Protein AF-A0A090Q338-F1 (afdb_monomer_lite)

Foldseek 3Di:
DWDKDKDKDFDDDPPDPPDDDRDIFTWTWTQDPVRDIDTDGDDDPPPPVVVVVVVVVVPPDDPDDPPDDPPPPDDLLLVQLVVQLVQLCQQPPAAPPDARKKKFKDAPSDTQFIAIDNHHLDDHRLVRRLVRNCVVQNPVRQLVCQQRIEMEMAEQFADDDDSHPTSLVVSLVSNHQAYEYQAYDLAPNGGCNSVVSCVVSVHHYHYHRPNVSSCVRGVQNCCCRPVVDGDKDWDADADPVRHQDDPDPDDDDDGDTDTDTPCPDPPPPDPPPPDD

Secondary structure (DSSP, 8-state):
--EEEEEEEE---TT--TTS---EEEEEEEE-TTSPEEEE----TT-SHHHHHHHHHTT---SS----S------HHHHHHHHHHHHHHTTTTTSTTS---EEEEEETTEEEEEEE--STTSPPHHHHHHHHHHHHH-HHHHHHHGGG-EEEEEEPPP-S-SSS--HHHHHHHTT-SEEEEEE----TTTTTHHHHHHHHTT-EEEE-TTHHHHHHHTHHHHHHHHHS-PPEEEE----TTS-S-------S-S---EEEES-TT-S-S-TT----

Organism: NCBI:txid323273

InterPro domains:
  IPR002125 Cytidine and deoxycytidylate deaminase domain [PF00383] (74-183)
  IPR002125 Cytidine and deoxycytidylate deaminase domain [PS51747] (75-205)
  IPR004794 Riboflavin biosynthesis protein RibD [TIGR00326] (81-241)
  IPR016192 APOBEC/CMP deaminase, zinc-binding [PS00903] (124-171)
  IPR016193 Cytidine deaminase-like [SSF53927] (77-226)

Radius of gyration: 27.95 Å; chains: 1; bounding box: 90×36×72 Å

Structure (mmCIF, N/CA/C/O backbone):
data_AF-A0A090Q338-F1
#
_entry.id   AF-A0A090Q338-F1
#
loop_
_atom_site.group_PDB
_atom_site.id
_atom_site.type_symbol
_atom_site.label_atom_id
_atom_site.label_alt_id
_atom_site.label_comp_id
_atom_site.label_asym_id
_atom_site.label_entity_id
_atom_site.label_seq_id
_atom_site.pdbx_PDB_ins_code
_atom_site.Cartn_x
_atom_site.Cartn_y
_atom_site.Cartn_z
_atom_site.occupancy
_atom_site.B_iso_or_equiv
_atom_site.auth_seq_id
_atom_site.auth_comp_id
_atom_site.auth_asym_id
_atom_site.auth_atom_id
_atom_site.pdbx_PDB_model_num
ATOM 1 N N . MET A 1 1 ? -54.600 -7.042 -16.293 1.00 42.12 1 MET A N 1
ATOM 2 C CA . MET A 1 1 ? -54.007 -8.054 -17.188 1.00 42.12 1 MET A CA 1
ATOM 3 C C . MET A 1 1 ? -52.849 -7.380 -17.881 1.00 42.12 1 MET A C 1
ATOM 5 O O . MET A 1 1 ? -53.085 -6.434 -18.622 1.00 42.12 1 MET A O 1
ATOM 9 N N . ASP A 1 2 ? -51.628 -7.781 -17.546 1.00 37.97 2 ASP A N 1
ATOM 10 C CA . ASP A 1 2 ? -50.426 -7.246 -18.180 1.00 37.97 2 ASP A CA 1
ATOM 11 C C . ASP A 1 2 ? -50.253 -7.935 -19.538 1.00 37.97 2 ASP A C 1
ATOM 13 O O . ASP A 1 2 ? -50.354 -9.159 -19.631 1.00 37.97 2 ASP A O 1
ATOM 17 N N . TRP A 1 3 ? -50.037 -7.154 -20.594 1.00 40.72 3 TRP A N 1
ATOM 18 C CA . TRP A 1 3 ? -49.835 -7.671 -21.946 1.00 40.72 3 TRP A CA 1
ATOM 19 C C . TRP A 1 3 ? -48.383 -7.436 -22.359 1.00 40.72 3 TRP A C 1
ATOM 21 O O . TRP A 1 3 ? -47.854 -6.333 -22.215 1.00 40.72 3 TRP A O 1
ATOM 31 N N . VAL A 1 4 ? -47.736 -8.477 -22.883 1.00 43.03 4 VAL A N 1
ATOM 32 C CA . VAL A 1 4 ? -46.396 -8.391 -23.476 1.00 43.03 4 VAL A CA 1
ATOM 33 C C . VAL A 1 4 ? -46.567 -8.376 -24.989 1.00 43.03 4 VAL A C 1
ATOM 35 O O . VAL A 1 4 ? -47.023 -9.358 -25.569 1.00 43.03 4 VAL A O 1
ATOM 38 N N . ALA A 1 5 ? -46.214 -7.262 -25.628 1.00 43.22 5 ALA A N 1
ATOM 39 C CA . ALA A 1 5 ? -46.173 -7.169 -27.081 1.00 43.22 5 ALA A CA 1
ATOM 40 C C . ALA A 1 5 ? -44.736 -7.416 -27.550 1.00 43.22 5 ALA A C 1
ATOM 42 O O . ALA A 1 5 ? -43.832 -6.636 -27.245 1.00 43.22 5 ALA A O 1
ATOM 43 N N . LEU A 1 6 ? -44.523 -8.509 -28.284 1.00 40.88 6 LEU A N 1
ATOM 44 C CA . LEU A 1 6 ? -43.243 -8.803 -28.919 1.00 40.88 6 LEU A CA 1
ATOM 45 C C . LEU A 1 6 ? -43.274 -8.238 -30.340 1.00 40.88 6 LEU A C 1
ATOM 47 O O . LEU A 1 6 ? -44.035 -8.718 -31.176 1.00 40.88 6 LEU A O 1
ATOM 51 N N . SER A 1 7 ? -42.467 -7.216 -30.614 1.00 43.09 7 SER A N 1
ATOM 52 C CA . SER A 1 7 ? -42.333 -6.668 -31.967 1.00 43.09 7 SER A CA 1
ATOM 53 C C . SER A 1 7 ? -40.935 -6.975 -32.493 1.00 43.09 7 SER A C 1
ATOM 55 O O . SER A 1 7 ? -39.940 -6.478 -31.966 1.00 43.09 7 SER A O 1
ATOM 57 N N . LEU A 1 8 ? -40.858 -7.831 -33.512 1.00 41.19 8 LEU A N 1
ATOM 58 C CA . LEU A 1 8 ? -39.612 -8.198 -34.183 1.00 41.19 8 LEU A CA 1
ATOM 59 C C . LEU A 1 8 ? -39.428 -7.307 -35.409 1.00 41.19 8 LEU A C 1
ATOM 61 O O . LEU A 1 8 ? -40.242 -7.350 -36.328 1.00 41.19 8 LEU A O 1
ATOM 65 N N . TYR A 1 9 ? -38.347 -6.532 -35.434 1.00 43.31 9 TYR A N 1
ATOM 66 C CA . TYR A 1 9 ? -37.986 -5.722 -36.593 1.00 43.31 9 TYR A CA 1
ATOM 67 C C . TYR A 1 9 ? -36.658 -6.218 -37.163 1.00 43.31 9 TYR A C 1
ATOM 69 O O . TYR A 1 9 ? -35.631 -6.225 -36.484 1.00 43.31 9 TYR A O 1
ATOM 77 N N . ALA A 1 10 ? -36.682 -6.638 -38.427 1.00 41.22 10 ALA A N 1
ATOM 78 C CA . ALA A 1 10 ? -35.475 -6.898 -39.197 1.00 41.22 10 ALA A CA 1
ATOM 79 C C . ALA A 1 10 ? -35.008 -5.575 -39.812 1.00 41.22 10 ALA A C 1
ATOM 81 O O . ALA A 1 10 ? -35.737 -4.964 -40.593 1.00 41.22 10 ALA A O 1
ATOM 82 N N . VAL A 1 11 ? -33.806 -5.120 -39.458 1.00 45.59 11 VAL A N 1
ATOM 83 C CA . VAL A 1 11 ? -33.216 -3.913 -40.049 1.00 45.59 11 VAL A CA 1
ATOM 84 C C . VAL A 1 11 ? -32.136 -4.348 -41.043 1.00 45.59 11 VAL A C 1
ATOM 86 O O . VAL A 1 11 ? -31.171 -4.993 -40.629 1.00 45.59 11 VAL A O 1
ATOM 89 N N . PRO A 1 12 ? -32.261 -4.028 -42.345 1.00 40.59 12 PRO A N 1
ATOM 90 C CA . PRO A 1 12 ? -31.206 -4.309 -43.310 1.00 40.59 12 PRO A CA 1
ATOM 91 C C . PRO A 1 12 ? -29.961 -3.483 -42.973 1.00 40.59 12 PRO A C 1
ATOM 93 O O . PRO A 1 12 ? -30.050 -2.270 -42.774 1.00 40.59 12 PRO A O 1
ATOM 96 N N . SER A 1 13 ? -28.786 -4.114 -42.926 1.00 46.31 13 SER A N 1
ATOM 97 C CA . SER A 1 13 ? -27.530 -3.383 -42.762 1.00 46.31 13 SER A CA 1
ATOM 98 C C . SER A 1 13 ? -27.264 -2.540 -44.010 1.00 46.31 13 SER A C 1
ATOM 100 O O . SER A 1 13 ? -27.039 -3.083 -45.094 1.00 46.31 13 SER A O 1
ATOM 102 N N . LEU A 1 14 ? -27.265 -1.216 -43.873 1.00 43.09 14 LEU A N 1
ATOM 103 C CA . LEU A 1 14 ? -26.826 -0.316 -44.936 1.00 43.09 14 LEU A CA 1
ATOM 104 C C . LEU A 1 14 ? -25.328 -0.545 -45.203 1.00 43.09 14 LEU A C 1
ATOM 106 O O . LEU A 1 14 ? -24.487 -0.180 -44.386 1.00 43.09 14 LEU A O 1
ATOM 110 N N . GLY A 1 15 ? -25.008 -1.159 -46.348 1.00 48.88 15 GLY A N 1
ATOM 111 C CA . GLY A 1 15 ? -23.654 -1.182 -46.915 1.00 48.88 15 GLY A CA 1
ATOM 112 C C . GLY A 1 15 ? -22.841 -2.480 -46.803 1.00 48.88 15 GLY A C 1
ATOM 113 O O . GLY A 1 15 ? -21.656 -2.443 -47.121 1.00 48.88 15 GLY A O 1
ATOM 114 N N . ALA A 1 16 ? -23.418 -3.619 -46.403 1.00 42.56 16 ALA A N 1
ATOM 115 C CA . ALA A 1 16 ? -22.705 -4.907 -46.419 1.00 42.56 16 ALA A CA 1
ATOM 116 C C . ALA A 1 16 ? -23.058 -5.745 -47.670 1.00 42.56 16 ALA A C 1
ATOM 118 O O . ALA A 1 16 ? -24.229 -5.787 -48.055 1.00 42.56 16 ALA A O 1
ATOM 119 N N . PRO A 1 17 ? -22.088 -6.424 -48.319 1.00 38.91 17 PRO A N 1
ATOM 120 C CA . PRO A 1 17 ? -22.371 -7.313 -49.443 1.00 38.91 17 PRO A CA 1
ATOM 121 C C . PRO A 1 17 ? -23.247 -8.496 -49.002 1.00 38.91 17 PRO A C 1
ATOM 123 O O . PRO A 1 17 ? -23.068 -9.047 -47.917 1.00 38.91 17 PRO A O 1
ATOM 126 N N . TYR A 1 18 ? -24.191 -8.879 -49.868 1.00 46.19 18 TYR A N 1
ATOM 127 C CA . TYR A 1 18 ? -25.174 -9.958 -49.705 1.00 46.19 18 TYR A CA 1
ATOM 128 C C . TYR A 1 18 ? -24.518 -11.326 -49.419 1.00 46.19 18 TYR A C 1
ATOM 130 O O . TYR A 1 18 ? -24.397 -12.151 -50.316 1.00 46.19 18 TYR A O 1
ATOM 138 N N . SER A 1 19 ? -24.050 -11.593 -48.197 1.00 44.84 19 SER A N 1
ATOM 139 C CA . SER A 1 19 ? -23.761 -12.968 -47.732 1.00 44.84 19 SER A CA 1
ATOM 140 C C . SER A 1 19 ? -23.526 -13.138 -46.225 1.00 44.84 19 SER A C 1
ATOM 142 O O . SER A 1 19 ? -23.294 -14.263 -45.791 1.00 44.84 19 SER A O 1
ATOM 144 N N . SER A 1 20 ? -23.638 -12.106 -45.383 1.00 42.69 20 SER A N 1
ATOM 145 C CA . SER A 1 20 ? -23.331 -12.267 -43.953 1.00 42.69 20 SER A CA 1
ATOM 146 C C . SER A 1 20 ? -24.324 -11.562 -43.024 1.00 42.69 20 SER A C 1
ATOM 148 O O . SER A 1 20 ? -24.311 -10.350 -42.868 1.00 42.69 20 SER A O 1
ATOM 150 N N . ILE A 1 21 ? -25.126 -12.400 -42.354 1.00 45.38 21 ILE A N 1
ATOM 151 C CA . ILE A 1 21 ? -25.841 -12.173 -41.086 1.00 45.38 21 ILE A CA 1
ATOM 152 C C . ILE A 1 21 ? -26.933 -11.089 -41.141 1.00 45.38 21 ILE A C 1
ATOM 154 O O . ILE A 1 21 ? -26.700 -9.907 -40.905 1.00 45.38 21 ILE A O 1
ATOM 158 N N . VAL A 1 22 ? -28.180 -11.530 -41.339 1.00 42.38 22 VAL A N 1
ATOM 159 C CA . VAL A 1 22 ? -29.373 -10.739 -41.000 1.00 42.38 22 VAL A CA 1
ATOM 160 C C . VAL A 1 22 ? -29.392 -10.554 -39.480 1.00 42.38 22 VAL A C 1
ATOM 162 O O . VAL A 1 22 ? -29.531 -11.522 -38.732 1.00 42.38 22 VAL A O 1
ATOM 165 N N . CYS A 1 23 ? -29.194 -9.322 -39.015 1.00 41.97 23 CYS A N 1
ATOM 166 C CA . CYS A 1 23 ? -29.170 -9.003 -37.593 1.00 41.97 23 CYS A CA 1
ATOM 167 C C . CYS A 1 23 ? -30.605 -8.747 -37.106 1.00 41.97 23 CYS A C 1
ATOM 169 O O . CYS A 1 23 ? -31.253 -7.790 -37.530 1.00 41.97 23 CYS A O 1
ATOM 171 N N . TRP A 1 24 ? -31.115 -9.617 -36.235 1.00 41.78 24 TRP A N 1
ATOM 172 C CA . TRP A 1 24 ? -32.421 -9.443 -35.602 1.00 41.78 24 TRP A CA 1
ATOM 173 C C . TRP A 1 24 ? -32.254 -8.608 -34.334 1.00 41.78 24 TRP A C 1
ATOM 175 O O . TRP A 1 24 ? -31.594 -9.043 -33.390 1.00 41.78 24 TRP A O 1
ATOM 185 N N . ILE A 1 25 ? -32.854 -7.419 -34.296 1.00 46.19 25 ILE A N 1
ATOM 186 C CA . ILE A 1 25 ? -32.955 -6.631 -33.065 1.00 46.19 25 ILE A CA 1
ATOM 187 C C . ILE A 1 25 ? -34.295 -6.985 -32.419 1.00 46.19 25 ILE A C 1
ATOM 189 O O . ILE A 1 25 ? -35.354 -6.781 -33.011 1.00 46.19 25 ILE A O 1
ATOM 193 N N . ILE A 1 26 ? -34.250 -7.543 -31.208 1.00 46.44 26 ILE A N 1
ATOM 194 C CA . ILE A 1 26 ? -35.450 -7.896 -30.446 1.00 46.44 26 ILE A CA 1
ATOM 195 C C . ILE A 1 26 ? -35.735 -6.760 -29.466 1.00 46.44 26 ILE A C 1
ATOM 197 O O . ILE A 1 26 ? -34.957 -6.529 -28.541 1.00 46.44 26 ILE A O 1
ATOM 201 N N . PHE A 1 27 ? -36.856 -6.065 -29.652 1.00 44.97 27 PHE A N 1
ATOM 202 C CA . PHE A 1 27 ? -37.366 -5.120 -28.664 1.00 44.97 27 PHE A CA 1
ATOM 203 C C . PHE A 1 27 ? -38.437 -5.806 -27.814 1.00 44.97 27 PHE A C 1
ATOM 205 O O . PHE A 1 27 ? -39.443 -6.286 -28.335 1.00 44.97 27 PHE A O 1
ATOM 212 N N . LEU A 1 28 ? -38.227 -5.838 -26.496 1.00 43.34 28 LEU A N 1
ATOM 213 C CA . LEU A 1 28 ? -39.261 -6.197 -25.529 1.00 43.34 28 LEU A CA 1
ATOM 214 C C . LEU A 1 28 ? -39.759 -4.924 -24.853 1.00 43.34 28 LEU A C 1
ATOM 216 O O . LEU A 1 28 ? -39.065 -4.310 -24.041 1.00 43.34 28 LEU A O 1
ATOM 220 N N . THR A 1 29 ? -40.974 -4.526 -25.210 1.00 46.59 29 THR A N 1
ATOM 221 C CA . THR A 1 29 ? -41.703 -3.456 -24.534 1.00 46.59 29 THR A CA 1
ATOM 222 C C . THR A 1 29 ? -42.730 -4.082 -23.606 1.00 46.59 29 THR A C 1
ATOM 224 O O . THR A 1 29 ? -43.650 -4.762 -24.066 1.00 46.59 29 THR A O 1
ATOM 227 N N . THR A 1 30 ? -42.590 -3.836 -22.305 1.00 44.16 30 THR A N 1
ATOM 228 C CA . THR A 1 30 ? -43.593 -4.228 -21.310 1.00 44.16 30 THR A CA 1
ATOM 229 C C . THR A 1 30 ? -44.355 -2.982 -20.883 1.00 44.16 30 THR A C 1
ATOM 231 O O . THR A 1 30 ? -43.762 -2.026 -20.376 1.00 44.16 30 THR A O 1
ATOM 234 N N . VAL A 1 31 ? -45.671 -2.976 -21.102 1.00 46.41 31 VAL A N 1
ATOM 235 C CA . VAL A 1 31 ? -46.555 -1.910 -20.617 1.00 46.41 31 VAL A CA 1
ATOM 236 C C . VAL A 1 31 ? -47.141 -2.371 -19.292 1.00 46.41 31 VAL A C 1
ATOM 238 O O . VAL A 1 31 ? -47.975 -3.272 -19.251 1.00 46.41 31 VAL A O 1
ATOM 241 N N . LEU A 1 32 ? -46.668 -1.774 -18.199 1.00 50.22 32 LEU A N 1
ATOM 242 C CA . LEU A 1 32 ? -47.208 -2.035 -16.869 1.00 50.22 32 LEU A CA 1
ATOM 243 C C . LEU A 1 32 ? -48.499 -1.231 -16.680 1.00 50.22 32 LEU A C 1
ATOM 245 O O . LEU A 1 32 ? -48.598 -0.085 -17.124 1.00 50.22 32 LEU A O 1
ATOM 249 N N . SER A 1 33 ? -49.467 -1.806 -15.962 1.00 43.81 33 SER A N 1
ATOM 250 C CA . SER A 1 33 ? -50.776 -1.194 -15.658 1.00 43.81 33 SER A CA 1
ATOM 251 C C . SER A 1 33 ? -50.722 0.184 -14.968 1.00 43.81 33 SER A C 1
ATOM 253 O O . SER A 1 33 ? -51.736 0.870 -14.888 1.00 43.81 33 SER A O 1
ATOM 255 N N . SER A 1 34 ? -49.542 0.627 -14.523 1.00 50.72 34 SER A N 1
ATOM 256 C CA . SER A 1 34 ? -49.275 1.949 -13.945 1.00 50.72 34 SER A CA 1
ATOM 257 C C . SER A 1 34 ? -48.982 3.058 -14.970 1.00 50.72 34 SER A C 1
ATOM 259 O O . SER A 1 34 ? -48.650 4.175 -14.575 1.00 50.72 34 SER A O 1
ATOM 261 N N . GLY A 1 35 ? -49.060 2.776 -16.277 1.00 47.72 35 GLY A N 1
ATOM 262 C CA . GLY A 1 35 ? -48.837 3.769 -17.340 1.00 47.72 35 GLY A CA 1
ATOM 263 C C . GLY A 1 35 ? -47.367 4.147 -17.567 1.00 47.72 35 GLY A C 1
ATOM 264 O O . GLY A 1 35 ? -47.078 5.073 -18.322 1.00 47.72 35 GLY A O 1
ATOM 265 N N . ARG A 1 36 ? -46.418 3.440 -16.940 1.00 47.22 36 ARG A N 1
ATOM 266 C CA . ARG A 1 36 ? -44.977 3.605 -17.185 1.00 47.22 36 ARG A CA 1
ATOM 267 C C . ARG A 1 36 ? -44.497 2.593 -18.225 1.00 47.22 36 ARG A C 1
ATOM 269 O O . ARG A 1 36 ? -44.662 1.389 -18.044 1.00 47.22 36 ARG A O 1
ATOM 276 N N . ILE A 1 37 ? -43.874 3.091 -19.292 1.00 47.50 37 ILE A N 1
ATOM 277 C CA . ILE A 1 37 ? -43.245 2.274 -20.337 1.00 47.50 37 ILE A CA 1
ATOM 278 C C . ILE A 1 37 ? -41.825 1.931 -19.877 1.00 47.50 37 ILE A C 1
ATOM 280 O O . ILE A 1 37 ? -40.999 2.824 -19.694 1.00 47.50 37 ILE A O 1
ATOM 284 N N . GLY A 1 38 ? -41.541 0.644 -19.674 1.00 44.69 38 GLY A N 1
ATOM 285 C CA . GLY A 1 38 ? -40.186 0.147 -19.437 1.00 44.69 38 GLY A CA 1
ATOM 286 C C . GLY A 1 38 ? -39.615 -0.450 -20.720 1.00 44.69 38 GLY A C 1
ATOM 287 O O . GLY A 1 38 ? -40.176 -1.408 -21.247 1.00 44.69 38 GLY A O 1
ATOM 288 N N . LEU A 1 39 ? -38.506 0.103 -21.220 1.00 45.12 39 LEU A N 1
ATOM 289 C CA . LEU A 1 39 ? -37.762 -0.460 -22.347 1.00 45.12 39 LEU A CA 1
ATOM 290 C C . LEU A 1 39 ? -36.560 -1.240 -21.807 1.00 45.12 39 LEU A C 1
ATOM 292 O O . LEU A 1 39 ? -35.624 -0.647 -21.273 1.00 45.12 39 LEU A O 1
ATOM 296 N N . ILE A 1 40 ? -36.585 -2.566 -21.936 1.00 45.47 40 ILE A N 1
ATOM 297 C CA . ILE A 1 40 ? -35.446 -3.421 -21.584 1.00 45.47 40 ILE A CA 1
ATOM 298 C C . ILE A 1 40 ? -34.747 -3.803 -22.885 1.00 45.47 40 ILE A C 1
ATOM 300 O O . ILE A 1 40 ? -35.293 -4.546 -23.699 1.00 45.47 40 ILE A O 1
ATOM 304 N N . ILE A 1 41 ? -33.535 -3.286 -23.084 1.00 45.44 41 ILE A N 1
ATOM 305 C CA . ILE A 1 41 ? -32.712 -3.612 -24.249 1.00 45.44 41 ILE A CA 1
ATOM 306 C C . ILE A 1 41 ? -31.705 -4.689 -23.836 1.00 45.44 41 ILE A C 1
ATOM 308 O O . ILE A 1 41 ? -30.783 -4.426 -23.064 1.00 45.44 41 ILE A O 1
ATOM 312 N N . ILE A 1 42 ? -31.879 -5.909 -24.344 1.00 43.97 42 ILE A N 1
ATOM 313 C CA . ILE A 1 42 ? -30.926 -7.008 -24.154 1.00 43.97 42 ILE A CA 1
ATOM 314 C C . ILE A 1 42 ? -30.000 -7.022 -25.372 1.00 43.97 42 ILE A C 1
ATOM 316 O O . ILE A 1 42 ? -30.424 -7.388 -26.464 1.00 43.97 42 ILE A O 1
ATOM 320 N N . ILE A 1 43 ? -28.743 -6.601 -25.203 1.00 47.22 43 ILE A N 1
ATOM 321 C CA . ILE A 1 43 ? -27.774 -6.503 -26.305 1.00 47.22 43 ILE A CA 1
ATOM 322 C C . ILE A 1 43 ? -26.670 -7.545 -26.103 1.00 47.22 43 ILE A C 1
ATOM 324 O O . ILE A 1 43 ? -26.058 -7.620 -25.036 1.00 47.22 43 ILE A O 1
ATOM 328 N N . SER A 1 44 ? -26.395 -8.350 -27.131 1.00 42.78 44 SER A N 1
ATOM 329 C CA . SER A 1 44 ? -25.238 -9.247 -27.153 1.00 42.78 44 SER A CA 1
ATOM 330 C C . SER A 1 44 ? -23.946 -8.448 -27.392 1.00 42.78 44 SER A C 1
ATOM 332 O O . SER A 1 44 ? -23.953 -7.376 -27.998 1.00 42.78 44 SER A O 1
ATOM 334 N N . LYS A 1 45 ? -22.815 -8.966 -26.896 1.00 44.41 45 LYS A N 1
ATOM 335 C CA . LYS A 1 45 ? -21.512 -8.279 -26.733 1.00 44.41 45 LYS A CA 1
ATOM 336 C C . LYS A 1 45 ? -20.897 -7.620 -27.990 1.00 44.41 45 LYS A C 1
ATOM 338 O O . LYS A 1 45 ? -19.868 -6.967 -27.863 1.00 44.41 45 LYS A O 1
ATOM 343 N N . VAL A 1 46 ? -21.478 -7.780 -29.180 1.00 46.41 46 VAL A N 1
ATOM 344 C CA . VAL A 1 46 ? -20.904 -7.331 -30.465 1.00 46.41 46 VAL A CA 1
ATOM 345 C C . VAL A 1 46 ? -21.345 -5.910 -30.867 1.00 46.41 46 VAL A C 1
ATOM 347 O O . VAL A 1 46 ? -20.736 -5.298 -31.738 1.00 46.41 46 VAL A O 1
ATOM 350 N N . HIS A 1 47 ? -22.337 -5.318 -30.198 1.00 51.78 47 HIS A N 1
ATOM 351 C CA . HIS A 1 47 ? -23.010 -4.101 -30.682 1.00 51.78 47 HIS A CA 1
ATOM 352 C C . HIS A 1 47 ? -22.834 -2.864 -29.789 1.00 51.78 47 HIS A C 1
ATOM 354 O O . HIS A 1 47 ? -23.800 -2.167 -29.497 1.00 51.78 47 HIS A O 1
ATOM 360 N N . LEU A 1 48 ? -21.606 -2.555 -29.359 1.00 48.16 48 LEU A N 1
ATOM 361 C CA . LEU A 1 48 ? -21.335 -1.288 -28.660 1.00 48.16 48 LEU A CA 1
ATOM 362 C C . LEU A 1 48 ? -20.876 -0.167 -29.607 1.00 48.16 48 LEU A C 1
ATOM 364 O O . LEU A 1 48 ? -21.260 0.987 -29.447 1.00 48.16 48 LEU A O 1
ATOM 368 N N . VAL A 1 49 ? -20.094 -0.512 -30.632 1.00 50.72 49 VAL A N 1
ATOM 369 C CA . VAL A 1 49 ? -19.474 0.465 -31.546 1.00 50.72 49 VAL A CA 1
ATOM 370 C C . VAL A 1 49 ? -20.513 1.117 -32.468 1.00 50.72 49 VAL A C 1
ATOM 372 O O . VAL A 1 49 ? -20.462 2.318 -32.715 1.00 50.72 49 VAL A O 1
ATOM 375 N N . THR A 1 50 ? -21.511 0.355 -32.922 1.00 53.03 50 THR A N 1
ATOM 376 C CA . THR A 1 50 ? -22.529 0.830 -33.874 1.00 53.03 50 THR A CA 1
ATOM 377 C C . THR A 1 50 ? -23.539 1.792 -33.237 1.00 53.03 50 THR A C 1
ATOM 379 O O . THR A 1 50 ? -24.012 2.712 -33.899 1.00 53.03 50 THR A O 1
ATOM 382 N N . ILE A 1 51 ? -23.835 1.627 -31.941 1.00 56.31 51 ILE A N 1
ATOM 383 C CA . ILE A 1 51 ? -24.762 2.498 -31.196 1.00 56.31 51 ILE A CA 1
ATOM 384 C C . ILE A 1 51 ? -24.133 3.874 -30.950 1.00 56.31 51 ILE A C 1
ATOM 386 O O . ILE A 1 51 ? -24.807 4.892 -31.091 1.00 56.31 51 ILE A O 1
ATOM 390 N N . ILE A 1 52 ? -22.829 3.917 -30.660 1.00 55.75 52 ILE A N 1
ATOM 391 C CA . ILE A 1 52 ? -22.088 5.171 -30.468 1.00 55.75 52 ILE A CA 1
ATOM 392 C C . ILE A 1 52 ? -22.086 6.000 -31.764 1.00 55.75 52 ILE A C 1
ATOM 394 O O . ILE A 1 52 ? -22.356 7.199 -31.719 1.00 55.75 52 ILE A O 1
ATOM 398 N N . SER A 1 53 ? -21.882 5.370 -32.929 1.00 53.94 53 SER A N 1
ATOM 399 C CA . SER A 1 53 ? -21.958 6.060 -34.228 1.00 53.94 53 SER A CA 1
ATOM 400 C C . SER A 1 53 ? -23.359 6.576 -34.571 1.00 53.94 53 SER A C 1
ATOM 402 O O . SER A 1 53 ? -23.477 7.647 -35.162 1.00 53.94 53 SER A O 1
ATOM 404 N N . LEU A 1 54 ? -24.420 5.861 -34.183 1.00 49.94 54 LEU A N 1
ATOM 405 C CA . LEU A 1 54 ? -25.798 6.298 -34.428 1.00 49.94 54 LEU A CA 1
ATOM 406 C C . LEU A 1 54 ? -26.188 7.485 -33.526 1.00 49.94 54 LEU A C 1
ATOM 408 O O . LEU A 1 54 ? -26.804 8.440 -33.998 1.00 49.94 54 LEU A O 1
ATOM 412 N N . LEU A 1 55 ? -25.764 7.480 -32.258 1.00 51.12 55 LEU A N 1
ATOM 413 C CA . LEU A 1 55 ? -25.996 8.585 -31.318 1.00 51.12 55 LEU A CA 1
ATOM 414 C C . LEU A 1 55 ? -25.250 9.868 -31.724 1.00 51.12 55 LEU A C 1
ATOM 416 O O . LEU A 1 55 ? -25.806 10.957 -31.602 1.00 51.12 55 LEU A O 1
ATOM 420 N N . LEU A 1 56 ? -24.045 9.742 -32.294 1.00 50.34 56 LEU A N 1
ATOM 421 C CA . LEU A 1 56 ? -23.295 10.863 -32.882 1.00 50.34 56 LEU A CA 1
ATOM 422 C C . LEU A 1 56 ? -23.997 11.482 -34.107 1.00 50.34 56 LEU A C 1
ATOM 424 O O . LEU A 1 56 ? -23.828 12.670 -34.367 1.00 50.34 56 LEU A O 1
ATOM 428 N N . SER A 1 57 ? -24.805 10.710 -34.843 1.00 48.94 57 SER A N 1
ATOM 429 C CA . SER A 1 57 ? -25.507 11.184 -36.049 1.00 48.94 57 SER A CA 1
ATOM 430 C C . SER A 1 57 ? -26.833 11.909 -35.781 1.00 48.94 57 SER A C 1
ATOM 432 O O . SER A 1 57 ? -27.345 12.590 -36.666 1.00 48.94 57 SER A O 1
ATOM 434 N N . LEU A 1 58 ? -27.380 11.806 -34.564 1.00 45.34 58 LEU A N 1
ATOM 435 C CA . LEU A 1 58 ? -28.682 12.382 -34.200 1.00 45.34 58 LEU A CA 1
ATOM 436 C C . LEU A 1 58 ? -28.597 13.768 -33.538 1.00 45.34 58 LEU A C 1
ATOM 438 O O . LEU A 1 58 ? -29.632 14.329 -33.197 1.00 45.34 58 LEU A O 1
ATOM 442 N N . ASN A 1 59 ? -27.396 14.341 -33.385 1.00 45.91 59 ASN A N 1
ATOM 443 C CA . ASN A 1 59 ? -27.165 15.724 -32.935 1.00 45.91 59 ASN A CA 1
ATOM 444 C C . ASN A 1 59 ? -27.924 16.138 -31.647 1.00 45.91 59 ASN A C 1
ATOM 446 O O . ASN A 1 59 ? -28.236 17.308 -31.435 1.00 45.91 59 ASN A O 1
ATOM 450 N N . LEU A 1 60 ? -28.208 15.175 -30.765 1.00 41.31 60 LEU A N 1
ATOM 451 C CA . LEU A 1 60 ? -28.845 15.376 -29.462 1.00 41.31 60 LEU A CA 1
ATOM 452 C C . LEU A 1 60 ? -27.796 15.349 -28.345 1.00 41.31 60 LEU A C 1
ATOM 454 O O . LEU A 1 60 ? -27.847 14.486 -27.478 1.00 41.31 60 LEU A O 1
ATOM 458 N N . THR A 1 61 ? -26.845 16.284 -28.335 1.00 39.62 61 THR A N 1
ATOM 459 C CA . THR A 1 61 ? -26.040 16.551 -27.131 1.00 39.62 61 THR A CA 1
ATOM 460 C C . THR A 1 61 ? -25.610 18.013 -27.082 1.00 39.62 61 THR A C 1
ATOM 462 O O . THR A 1 61 ? -24.739 18.438 -27.840 1.00 39.62 61 THR A O 1
ATOM 465 N N . GLN A 1 62 ? -26.150 18.769 -26.123 1.00 39.16 62 GLN A N 1
ATOM 466 C CA . GLN A 1 62 ? -25.310 19.751 -25.442 1.00 39.16 62 GLN A CA 1
ATOM 467 C C . GLN A 1 62 ? -24.206 18.980 -24.697 1.00 39.16 62 GLN A C 1
ATOM 469 O O . GLN A 1 62 ? -24.499 17.917 -24.141 1.00 39.16 62 GLN A O 1
ATOM 474 N N . PRO A 1 63 ? -22.949 19.450 -24.688 1.00 42.75 63 PRO A N 1
ATOM 475 C CA . PRO A 1 63 ? -21.860 18.744 -24.036 1.00 42.75 63 PRO A CA 1
ATOM 476 C C . PRO A 1 63 ? -21.951 19.002 -22.531 1.00 42.75 63 PRO A C 1
ATOM 478 O O . PRO A 1 63 ? -21.323 19.913 -22.001 1.00 42.75 63 PRO A O 1
ATOM 481 N N . CYS A 1 64 ? -22.767 18.218 -21.838 1.00 36.16 64 CYS A N 1
ATOM 482 C CA . CYS A 1 64 ? -22.751 18.145 -20.387 1.00 36.16 64 CYS A CA 1
ATOM 483 C C . CYS A 1 64 ? -22.751 16.663 -20.003 1.00 36.16 64 CYS A C 1
ATOM 485 O O . CYS A 1 64 ? -23.707 15.939 -20.257 1.00 36.16 64 CYS A O 1
ATOM 487 N N . ASP A 1 65 ? -21.606 16.232 -19.478 1.00 40.03 65 ASP A N 1
ATOM 488 C CA . ASP A 1 65 ? -21.410 15.026 -18.679 1.00 40.03 65 ASP A CA 1
ATOM 489 C C . ASP A 1 65 ? -21.894 13.694 -19.268 1.00 40.03 65 ASP A C 1
ATOM 491 O O . ASP A 1 65 ? -22.822 13.061 -18.772 1.00 40.03 65 ASP A O 1
ATOM 495 N N . LEU A 1 66 ? -21.154 13.178 -20.255 1.00 38.50 66 LEU A N 1
ATOM 496 C CA . LEU A 1 66 ? -21.214 11.760 -20.628 1.00 38.50 66 LEU A CA 1
ATOM 497 C C . LEU A 1 66 ? -19.877 11.048 -20.363 1.00 38.50 66 LEU A C 1
ATOM 499 O O . LEU A 1 66 ? -19.239 10.499 -21.254 1.00 38.50 66 LEU A O 1
ATOM 503 N N . ASN A 1 67 ? -19.462 11.043 -19.094 1.00 37.78 67 ASN A N 1
ATOM 504 C CA . ASN A 1 67 ? -18.466 10.108 -18.549 1.00 37.78 67 ASN A CA 1
ATOM 505 C C . ASN A 1 67 ? -19.153 9.010 -17.717 1.00 37.78 67 ASN A C 1
ATOM 507 O O . ASN A 1 67 ? -18.665 8.585 -16.671 1.00 37.78 67 ASN A O 1
ATOM 511 N N . LEU A 1 68 ? -20.325 8.559 -18.164 1.00 46.00 68 LEU A N 1
ATOM 512 C CA . LEU A 1 68 ? -21.110 7.538 -17.485 1.00 46.00 68 LEU A CA 1
ATOM 513 C C . LEU A 1 68 ? -21.582 6.510 -18.510 1.00 46.00 68 LEU A C 1
ATOM 515 O O . LEU A 1 68 ? -22.584 6.727 -19.170 1.00 46.00 68 LEU A O 1
ATOM 519 N N . THR A 1 69 ? -20.819 5.423 -18.654 1.00 39.06 69 THR A N 1
ATOM 520 C CA . THR A 1 69 ? -21.280 4.029 -18.846 1.00 39.06 69 THR A CA 1
ATOM 521 C C . THR A 1 69 ? -20.051 3.177 -19.185 1.00 39.06 69 THR A C 1
ATOM 523 O O . THR A 1 69 ? -19.319 3.531 -20.098 1.00 39.06 69 THR A O 1
ATOM 526 N N . PHE A 1 70 ? -19.827 2.081 -18.442 1.00 42.47 70 PHE A N 1
ATOM 527 C CA . PHE A 1 70 ? -18.622 1.216 -18.345 1.00 42.47 70 PHE A CA 1
ATOM 528 C C . PHE A 1 70 ? -17.637 1.463 -17.194 1.00 42.47 70 PHE A C 1
ATOM 530 O O . PHE A 1 70 ? -16.633 0.762 -17.095 1.00 42.47 70 PHE A O 1
ATOM 537 N N . ALA A 1 71 ? -17.970 2.306 -16.216 1.00 43.34 71 ALA A N 1
ATOM 538 C CA . ALA A 1 71 ? -17.522 2.010 -14.857 1.00 43.34 71 ALA A CA 1
ATOM 539 C C . ALA A 1 71 ? -18.413 0.873 -14.337 1.00 43.34 71 ALA A C 1
ATOM 541 O O . ALA A 1 71 ? -19.490 1.116 -13.795 1.00 43.34 71 ALA A O 1
ATOM 542 N N . GLY A 1 72 ? -18.008 -0.385 -14.554 1.00 49.53 72 GLY A N 1
ATOM 543 C CA . GLY A 1 72 ? -18.506 -1.465 -13.701 1.00 49.53 72 GLY A CA 1
ATOM 544 C C . GLY A 1 72 ? -18.337 -1.005 -12.255 1.00 49.53 72 GLY A C 1
ATOM 545 O O . GLY A 1 72 ? -17.327 -0.370 -11.960 1.00 49.53 72 GLY A O 1
ATOM 546 N N . ILE A 1 73 ? -19.347 -1.211 -11.406 1.00 60.00 73 ILE A N 1
ATOM 547 C CA . ILE A 1 73 ? -19.335 -0.777 -10.003 1.00 60.00 73 ILE A CA 1
ATOM 548 C C . ILE A 1 73 ? -18.016 -1.257 -9.391 1.00 60.00 73 ILE A C 1
ATOM 550 O O . ILE A 1 73 ? -17.872 -2.442 -9.096 1.00 60.00 73 ILE A O 1
ATOM 554 N N . MET A 1 74 ? -17.025 -0.365 -9.286 1.00 64.81 74 MET A N 1
ATOM 555 C CA . MET A 1 74 ? -15.721 -0.752 -8.768 1.00 64.81 74 MET A CA 1
ATOM 556 C C . MET A 1 74 ? -15.932 -1.157 -7.324 1.00 64.81 74 MET A C 1
ATOM 558 O O . MET A 1 74 ? -16.584 -0.444 -6.552 1.00 64.81 74 MET A O 1
ATOM 562 N N . ASN A 1 75 ? -15.381 -2.307 -6.963 1.00 87.50 75 ASN A N 1
ATOM 563 C CA . ASN A 1 75 ? -15.393 -2.743 -5.581 1.00 87.50 75 ASN A CA 1
ATOM 564 C C . ASN A 1 75 ? -14.692 -1.671 -4.718 1.00 87.50 75 ASN A C 1
ATOM 566 O O . ASN A 1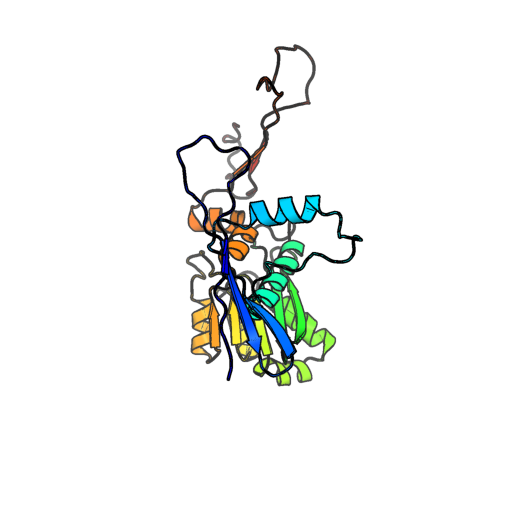 75 ? -13.712 -1.059 -5.147 1.00 87.50 75 ASN A O 1
ATOM 570 N N . LYS A 1 76 ? -15.179 -1.434 -3.495 1.00 94.00 76 LYS A N 1
ATOM 571 C CA . LYS A 1 76 ? -14.546 -0.515 -2.535 1.00 94.00 76 LYS A CA 1
ATOM 572 C C . LYS A 1 76 ? -13.057 -0.816 -2.355 1.00 94.00 76 LYS A C 1
ATOM 574 O O . LYS A 1 76 ? -12.255 0.114 -2.319 1.00 94.00 76 LYS A O 1
ATOM 579 N N . ASP A 1 77 ? -12.680 -2.093 -2.329 1.00 96.38 77 ASP A N 1
ATOM 580 C CA . ASP A 1 77 ? -11.272 -2.482 -2.220 1.00 96.38 77 ASP A CA 1
ATOM 581 C C . ASP A 1 77 ? -10.451 -1.995 -3.415 1.00 96.38 77 ASP A C 1
ATOM 583 O O . ASP A 1 77 ? -9.329 -1.520 -3.252 1.00 96.38 77 ASP A O 1
ATOM 587 N N . GLU A 1 78 ? -11.015 -2.063 -4.623 1.00 96.44 78 GLU A N 1
ATOM 588 C CA . GLU A 1 78 ? -10.363 -1.559 -5.830 1.00 96.44 78 GLU A CA 1
ATOM 589 C C . GLU A 1 78 ? -10.234 -0.036 -5.799 1.00 96.44 78 GLU A C 1
ATOM 591 O O . GLU A 1 78 ? -9.203 0.483 -6.219 1.00 96.44 78 GLU A O 1
ATOM 596 N N . LEU A 1 79 ? -11.228 0.684 -5.269 1.00 96.88 79 LEU A N 1
ATOM 597 C CA . LEU A 1 79 ? -11.166 2.138 -5.095 1.00 96.88 79 LEU A CA 1
ATOM 598 C C . LEU A 1 79 ? -10.000 2.536 -4.173 1.00 96.88 79 LEU A C 1
ATOM 600 O O . LEU A 1 79 ? -9.173 3.379 -4.534 1.00 96.88 79 LEU A O 1
ATOM 604 N N . TYR A 1 80 ? -9.898 1.915 -2.997 1.00 98.44 80 TYR A N 1
ATOM 605 C CA . TYR A 1 80 ? -8.818 2.212 -2.052 1.00 98.44 80 TYR A CA 1
ATOM 606 C C . TYR A 1 80 ? -7.458 1.746 -2.577 1.00 98.44 80 TYR A C 1
ATOM 608 O O . TYR A 1 80 ? -6.464 2.460 -2.436 1.00 98.44 80 TYR A O 1
ATOM 616 N N . MET A 1 81 ? -7.405 0.607 -3.269 1.00 98.44 81 MET A N 1
ATOM 617 C CA . MET A 1 81 ? -6.170 0.126 -3.884 1.00 98.44 81 MET A CA 1
ATOM 618 C C . MET A 1 81 ? -5.709 1.021 -5.044 1.00 98.44 81 MET A C 1
ATOM 620 O O . MET A 1 81 ? -4.515 1.280 -5.190 1.00 98.44 81 MET A O 1
ATOM 624 N N . GLN A 1 82 ? -6.631 1.575 -5.837 1.00 98.00 82 GLN A N 1
ATOM 625 C CA . GLN A 1 82 ? -6.297 2.606 -6.825 1.00 98.00 82 GLN A CA 1
ATOM 626 C C . GLN A 1 82 ? -5.683 3.834 -6.162 1.00 98.00 82 GLN A C 1
ATOM 628 O O . GLN A 1 82 ? -4.721 4.391 -6.694 1.00 98.00 82 GLN A O 1
ATOM 633 N N . ARG A 1 83 ? -6.176 4.225 -4.982 1.00 98.56 83 ARG A N 1
ATOM 634 C CA . ARG A 1 83 ? -5.559 5.309 -4.219 1.00 98.56 83 ARG A CA 1
ATOM 635 C C . ARG A 1 83 ? -4.147 4.950 -3.749 1.00 98.56 83 ARG A C 1
ATOM 637 O O . ARG A 1 83 ? -3.249 5.773 -3.911 1.00 98.56 83 ARG A O 1
ATOM 644 N N . CYS A 1 84 ? -3.909 3.724 -3.275 1.00 98.69 84 CYS A N 1
ATOM 645 C CA . CYS A 1 84 ? -2.551 3.243 -2.981 1.00 98.69 84 CYS A CA 1
ATOM 646 C C . CYS A 1 84 ? -1.627 3.364 -4.202 1.00 98.69 84 CYS A C 1
ATOM 648 O O . CYS A 1 84 ? -0.504 3.848 -4.078 1.00 98.69 84 CYS A O 1
ATOM 650 N N . LEU A 1 85 ? -2.101 2.981 -5.391 1.00 98.50 85 LEU A N 1
ATOM 651 C CA . LEU A 1 85 ? -1.326 3.084 -6.632 1.00 98.50 85 LEU A CA 1
ATOM 652 C C . LEU A 1 85 ? -1.022 4.538 -7.014 1.00 98.50 85 LEU A C 1
ATOM 654 O O . LEU A 1 85 ? 0.101 4.829 -7.420 1.00 98.50 85 LEU A O 1
ATOM 658 N N . GLN A 1 86 ? -1.979 5.455 -6.848 1.00 98.44 86 GLN A N 1
ATOM 659 C CA . GLN A 1 86 ? -1.751 6.891 -7.056 1.00 98.44 86 GLN A CA 1
ATOM 660 C C . GLN A 1 86 ? -0.674 7.429 -6.106 1.00 98.44 86 GLN A C 1
ATOM 662 O O . GLN A 1 86 ? 0.238 8.127 -6.540 1.00 98.44 86 GLN A O 1
ATOM 667 N N . LEU A 1 87 ? -0.745 7.070 -4.822 1.00 98.56 87 LEU A N 1
ATOM 668 C CA . LEU A 1 87 ? 0.242 7.474 -3.819 1.00 98.56 87 LEU A CA 1
ATOM 669 C C . LEU A 1 87 ? 1.629 6.895 -4.119 1.00 98.56 87 LEU A C 1
ATOM 671 O O . LEU A 1 87 ? 2.626 7.601 -3.988 1.00 98.56 87 LEU A O 1
ATOM 675 N N . ALA A 1 88 ? 1.703 5.641 -4.571 1.00 98.12 88 ALA A N 1
ATOM 676 C CA . ALA A 1 88 ? 2.959 4.990 -4.933 1.00 98.12 88 ALA A CA 1
ATOM 677 C C . ALA A 1 88 ? 3.718 5.752 -6.036 1.00 98.12 88 ALA A C 1
ATOM 679 O O . ALA A 1 88 ? 4.945 5.845 -5.983 1.00 98.12 88 ALA A O 1
ATOM 680 N N . GLN A 1 89 ? 3.005 6.351 -7.000 1.00 97.31 89 GLN A N 1
ATOM 681 C CA . GLN A 1 89 ? 3.618 7.139 -8.079 1.00 97.31 89 GLN A CA 1
ATOM 682 C C . GLN A 1 89 ? 4.368 8.379 -7.575 1.00 97.31 89 GLN A C 1
ATOM 684 O O . GLN A 1 89 ? 5.325 8.809 -8.215 1.00 97.31 89 GLN A O 1
ATOM 689 N N . ASN A 1 90 ? 4.028 8.906 -6.395 1.00 97.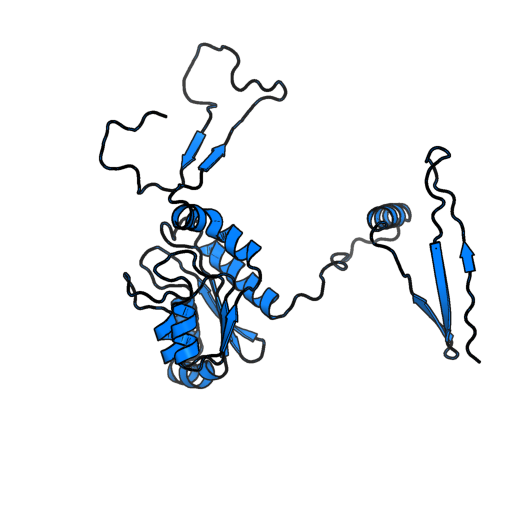25 90 ASN A N 1
ATOM 690 C CA . ASN A 1 90 ? 4.748 10.032 -5.793 1.00 97.25 90 ASN A CA 1
ATOM 691 C C . ASN A 1 90 ? 6.195 9.678 -5.390 1.00 97.25 90 ASN A C 1
ATOM 693 O O . ASN A 1 90 ? 6.982 10.575 -5.095 1.00 97.25 90 ASN A O 1
ATOM 697 N N . GLY A 1 91 ? 6.554 8.389 -5.340 1.00 94.50 91 GLY A N 1
ATOM 698 C CA . GLY A 1 91 ? 7.928 7.921 -5.112 1.00 94.50 91 GLY A CA 1
ATOM 699 C C . GLY A 1 91 ? 8.752 7.732 -6.394 1.00 94.50 91 GLY A C 1
ATOM 700 O O . GLY A 1 91 ? 9.908 7.298 -6.334 1.00 94.50 91 GLY A O 1
ATOM 701 N N . LEU A 1 92 ? 8.174 7.994 -7.573 1.00 92.94 92 LEU A N 1
ATOM 702 C CA . LEU A 1 92 ? 8.839 7.730 -8.845 1.00 92.94 92 LEU A CA 1
ATOM 703 C C . LEU A 1 92 ? 10.127 8.556 -8.970 1.00 92.94 92 LEU A C 1
ATOM 705 O O . LEU A 1 92 ? 10.125 9.779 -8.882 1.00 92.94 92 LEU A O 1
ATOM 709 N N . GLY A 1 93 ? 11.245 7.865 -9.203 1.00 89.50 93 GLY A N 1
ATOM 710 C CA . GLY A 1 93 ? 12.564 8.484 -9.360 1.00 89.50 93 GLY A CA 1
ATOM 711 C C . GLY A 1 93 ? 13.337 8.706 -8.057 1.00 89.50 93 GLY A C 1
ATOM 712 O O . GLY A 1 93 ? 14.526 9.011 -8.122 1.00 89.50 93 GLY A O 1
ATOM 713 N N . THR A 1 94 ? 12.728 8.493 -6.887 1.00 91.81 94 THR A N 1
ATOM 714 C CA . THR A 1 94 ? 13.379 8.725 -5.582 1.00 91.81 94 THR A CA 1
ATOM 715 C C . THR A 1 94 ? 13.528 7.463 -4.735 1.00 91.81 94 THR A C 1
ATOM 717 O O . THR A 1 94 ? 14.378 7.418 -3.841 1.00 91.81 94 THR A O 1
ATOM 720 N N . THR A 1 95 ? 12.737 6.423 -5.002 1.00 91.94 95 THR A N 1
ATOM 721 C CA . THR A 1 95 ? 12.744 5.184 -4.209 1.00 91.94 95 THR A CA 1
ATOM 722 C C . THR A 1 95 ? 13.775 4.157 -4.649 1.00 91.94 95 THR A C 1
ATOM 724 O O . THR A 1 95 ? 14.070 3.269 -3.859 1.00 91.94 95 THR A O 1
ATOM 727 N N . TYR A 1 96 ? 14.362 4.264 -5.848 1.00 86.00 96 TYR A N 1
ATOM 728 C CA . TYR A 1 96 ? 15.339 3.279 -6.333 1.00 86.00 96 TYR A CA 1
ATOM 729 C C . TYR A 1 96 ? 16.466 3.052 -5.303 1.00 86.00 96 TYR A C 1
ATOM 731 O O . TYR A 1 96 ? 17.026 4.032 -4.798 1.00 86.00 96 TYR A O 1
ATOM 739 N N . PRO A 1 97 ? 16.837 1.792 -4.992 1.00 88.62 97 PRO A N 1
ATOM 740 C CA . PRO A 1 97 ? 16.428 0.523 -5.623 1.00 88.62 97 PRO A CA 1
ATOM 741 C C . PRO A 1 97 ? 15.135 -0.123 -5.083 1.00 88.62 97 PRO A C 1
ATOM 743 O O . PRO A 1 97 ? 14.788 -1.222 -5.505 1.00 88.62 97 PRO A O 1
ATOM 746 N N . ASN A 1 98 ? 14.428 0.524 -4.160 1.00 92.00 98 ASN A N 1
ATOM 747 C CA . ASN A 1 98 ? 13.218 -0.002 -3.526 1.00 92.00 98 ASN A CA 1
ATOM 748 C C . ASN A 1 98 ? 11.971 0.143 -4.428 1.00 92.00 98 ASN A C 1
ATOM 750 O O . ASN A 1 98 ? 11.949 1.005 -5.317 1.00 92.00 98 ASN A O 1
ATOM 754 N N . PRO A 1 99 ? 10.913 -0.661 -4.194 1.00 94.62 99 PRO A N 1
ATOM 755 C CA . PRO A 1 99 ? 9.669 -0.565 -4.949 1.00 94.62 99 PRO A CA 1
ATOM 756 C C . PRO A 1 99 ? 8.905 0.731 -4.647 1.00 94.62 99 PRO A C 1
ATOM 758 O O . PRO A 1 99 ? 9.098 1.390 -3.621 1.00 94.62 99 PRO A O 1
ATOM 761 N N . LEU A 1 100 ? 8.004 1.084 -5.559 1.00 97.31 100 LEU A N 1
ATOM 762 C CA . LEU A 1 100 ? 6.989 2.110 -5.369 1.00 97.31 100 LEU A CA 1
ATOM 763 C C . LEU A 1 100 ? 5.839 1.511 -4.562 1.00 97.31 100 LEU A C 1
ATOM 765 O O . LEU A 1 100 ? 5.127 0.614 -5.026 1.00 97.31 100 LEU A O 1
ATOM 769 N N . VAL A 1 101 ? 5.662 2.020 -3.348 1.00 98.31 101 VAL A N 1
ATOM 770 C CA . VAL A 1 101 ? 4.630 1.548 -2.428 1.00 98.31 101 VAL A CA 1
ATOM 771 C C . 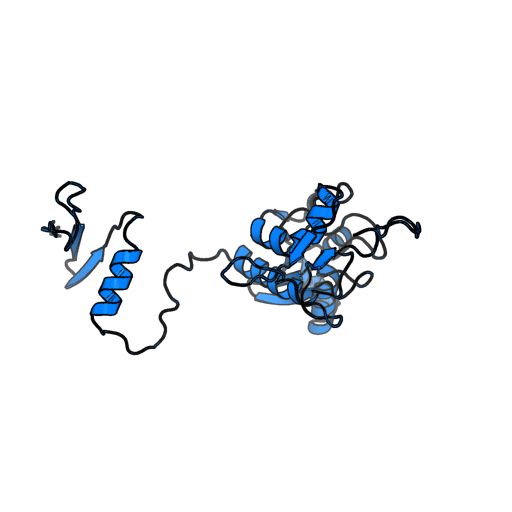VAL A 1 101 ? 3.826 2.736 -1.922 1.00 98.31 101 VAL A C 1
ATOM 773 O O . VAL A 1 101 ? 4.398 3.757 -1.536 1.00 98.31 101 VAL A O 1
ATOM 776 N N . GLY A 1 102 ? 2.509 2.591 -1.928 1.00 98.69 102 GLY A N 1
ATOM 777 C CA . GLY A 1 102 ? 1.531 3.486 -1.336 1.00 98.69 102 GLY A CA 1
ATOM 778 C C . GLY A 1 102 ? 0.610 2.701 -0.408 1.00 98.69 102 GLY A C 1
ATOM 779 O O . GLY A 1 102 ? 0.364 1.511 -0.616 1.00 98.69 102 GLY A O 1
ATOM 780 N N . SER A 1 103 ? 0.122 3.372 0.628 1.00 98.81 103 SER A N 1
ATOM 781 C CA . SER A 1 103 ? -0.749 2.790 1.637 1.00 98.81 103 SER A CA 1
ATOM 782 C C . SER A 1 103 ? -1.800 3.792 2.101 1.00 98.81 103 SER A C 1
ATOM 784 O O . SER A 1 103 ? -1.518 4.987 2.236 1.00 98.81 103 SER A O 1
ATOM 786 N N . VAL A 1 104 ? -3.013 3.302 2.353 1.00 98.81 104 VAL A N 1
ATOM 787 C CA . VAL A 1 104 ? -4.102 4.087 2.945 1.00 98.81 104 VAL A CA 1
ATOM 788 C C . VAL A 1 104 ? -4.692 3.365 4.147 1.00 98.81 104 VAL A C 1
ATOM 790 O O . VAL A 1 104 ? -4.813 2.141 4.146 1.00 98.81 104 VAL A O 1
ATOM 793 N N . ILE A 1 105 ? -5.086 4.130 5.164 1.00 98.81 105 ILE A N 1
ATOM 794 C CA . ILE A 1 105 ? -5.799 3.624 6.340 1.00 98.81 105 ILE A CA 1
ATOM 795 C C . ILE A 1 105 ? -7.254 4.069 6.239 1.00 98.81 105 ILE A C 1
ATOM 797 O O . ILE A 1 105 ? -7.538 5.264 6.108 1.00 98.81 105 ILE A O 1
ATOM 801 N N . VAL A 1 106 ? -8.167 3.107 6.318 1.00 98.62 106 VAL A N 1
ATOM 802 C CA . VAL A 1 106 ? -9.608 3.306 6.183 1.00 98.62 106 VAL A CA 1
ATOM 803 C C . VAL A 1 106 ? -10.301 2.991 7.503 1.00 98.62 106 VAL A C 1
ATOM 805 O O . VAL A 1 106 ? -10.103 1.930 8.088 1.00 98.62 106 VAL A O 1
ATOM 808 N N . TYR A 1 107 ? -11.157 3.907 7.945 1.00 98.12 107 TYR A N 1
ATOM 809 C CA . TYR A 1 107 ? -12.042 3.745 9.094 1.00 98.12 107 TYR A CA 1
ATOM 810 C C . TYR A 1 107 ? -13.458 4.129 8.664 1.00 98.12 107 TYR A C 1
ATOM 812 O O . TYR A 1 107 ? -13.650 5.184 8.064 1.00 98.12 107 TYR A O 1
ATOM 820 N N . GLU A 1 108 ? -14.445 3.263 8.910 1.00 95.69 108 GLU A N 1
ATOM 821 C CA . GLU A 1 108 ? -15.856 3.509 8.550 1.00 95.69 108 GLU A CA 1
ATOM 822 C C . GLU A 1 108 ? -16.059 3.941 7.077 1.00 95.69 108 GLU A C 1
ATOM 824 O O . GLU A 1 108 ? -16.783 4.888 6.770 1.00 95.69 108 GLU A O 1
ATOM 829 N N . ASN A 1 109 ? -15.410 3.238 6.138 1.00 95.25 109 ASN A N 1
ATOM 830 C CA . ASN A 1 109 ? -15.404 3.545 4.694 1.00 95.25 109 ASN A CA 1
ATOM 831 C C . ASN A 1 109 ? -14.811 4.922 4.320 1.00 95.25 109 ASN A C 1
ATOM 833 O O . ASN A 1 109 ? -15.020 5.407 3.203 1.00 95.25 109 ASN A O 1
ATOM 837 N N . LYS A 1 110 ? -14.056 5.562 5.215 1.00 97.06 110 LYS A N 1
ATOM 838 C CA . LYS A 1 110 ? -13.372 6.832 4.951 1.00 97.06 110 LYS A CA 1
ATOM 839 C C . LYS A 1 110 ? -11.869 6.660 5.093 1.00 97.06 110 LYS A C 1
ATOM 841 O O . LYS A 1 110 ? -11.396 6.077 6.064 1.00 97.06 110 LYS A O 1
ATOM 846 N N . ILE A 1 111 ? -11.115 7.206 4.144 1.00 98.50 111 ILE A N 1
ATOM 847 C CA . ILE A 1 111 ? -9.659 7.293 4.264 1.00 98.50 111 ILE A CA 1
ATOM 848 C C . ILE A 1 111 ? -9.342 8.307 5.366 1.00 98.50 111 ILE A C 1
ATOM 850 O O . ILE A 1 111 ? -9.666 9.490 5.247 1.00 98.50 111 ILE A O 1
ATOM 854 N N . ILE A 1 112 ? -8.724 7.846 6.451 1.00 98.25 112 ILE A N 1
ATOM 855 C CA . ILE A 1 112 ? -8.328 8.711 7.571 1.00 98.25 112 ILE A CA 1
ATOM 856 C C . ILE A 1 112 ? -6.880 9.182 7.455 1.00 98.25 112 ILE A C 1
ATOM 858 O O . ILE A 1 112 ? -6.564 10.271 7.951 1.00 98.25 112 ILE A O 1
ATOM 862 N N . SER A 1 113 ? -6.037 8.397 6.776 1.00 98.62 113 SER A N 1
ATOM 863 C CA . SER A 1 113 ? -4.619 8.675 6.562 1.00 98.62 113 SER A CA 1
ATOM 864 C C . SER A 1 113 ? -4.074 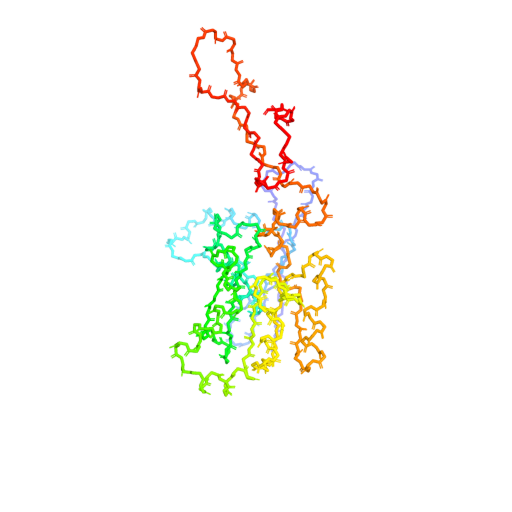7.991 5.309 1.00 98.62 113 SER A C 1
ATOM 866 O O . SER A 1 113 ? -4.596 6.971 4.861 1.00 98.62 113 SER A O 1
ATOM 868 N N . GLU A 1 114 ? -2.994 8.553 4.776 1.00 98.75 114 GLU A N 1
ATOM 869 C CA . GLU A 1 114 ? -2.331 8.145 3.542 1.00 98.75 114 GLU A CA 1
ATOM 870 C C . GLU A 1 114 ? -0.810 8.213 3.713 1.00 98.75 114 GLU A C 1
ATOM 872 O O . GLU A 1 114 ? -0.291 9.058 4.451 1.00 98.75 114 GLU A O 1
ATOM 877 N N . GLY A 1 115 ? -0.085 7.352 3.007 1.00 98.62 115 GLY A N 1
ATOM 878 C CA . GLY A 1 115 ? 1.373 7.331 3.007 1.00 98.62 115 GLY A CA 1
ATOM 879 C C . GLY A 1 115 ? 1.939 6.675 1.753 1.00 98.62 115 GLY A C 1
ATOM 880 O O . GLY A 1 115 ? 1.284 5.874 1.094 1.00 98.62 115 GLY A O 1
ATOM 881 N N . TRP A 1 116 ? 3.176 7.017 1.411 1.00 98.69 116 TRP A N 1
ATOM 882 C CA . TRP A 1 116 ? 3.936 6.352 0.354 1.00 98.69 116 TRP A CA 1
ATOM 883 C C . TRP A 1 116 ? 5.408 6.279 0.730 1.00 98.69 116 TRP A C 1
ATOM 885 O O . TRP A 1 116 ? 5.883 7.048 1.571 1.00 98.69 116 TRP A O 1
ATOM 895 N N . HIS A 1 117 ? 6.145 5.352 0.128 1.00 97.62 117 HIS A N 1
ATOM 896 C CA . HIS A 1 117 ? 7.587 5.286 0.307 1.00 97.62 117 HIS A CA 1
ATOM 897 C C . HIS A 1 117 ? 8.254 6.425 -0.475 1.00 97.62 117 HIS A C 1
ATOM 899 O O . HIS A 1 117 ? 8.185 6.477 -1.698 1.00 97.62 117 HIS A O 1
ATOM 905 N N . GLN A 1 118 ? 8.885 7.362 0.235 1.00 96.31 118 GLN A N 1
ATOM 906 C CA . GLN A 1 118 ? 9.403 8.593 -0.376 1.00 96.31 118 GLN A CA 1
ATOM 907 C C . GLN A 1 118 ? 10.814 8.445 -0.950 1.00 96.31 118 GLN A C 1
ATOM 909 O O . GLN A 1 118 ? 11.152 9.102 -1.932 1.00 96.31 118 GLN A O 1
ATOM 914 N N . LYS A 1 119 ? 11.672 7.637 -0.314 1.00 94.38 119 LYS A N 1
ATOM 915 C CA . LYS A 1 119 ? 13.087 7.501 -0.685 1.00 94.38 119 LYS A CA 1
ATOM 916 C C . LYS A 1 119 ? 13.689 6.221 -0.117 1.00 94.38 119 LYS A C 1
ATOM 918 O O . LYS A 1 119 ? 13.383 5.856 1.016 1.00 94.38 119 LYS A O 1
ATOM 923 N N . ALA A 1 120 ? 14.616 5.602 -0.847 1.00 90.56 120 ALA A N 1
ATOM 924 C CA . ALA A 1 120 ? 15.334 4.422 -0.370 1.00 90.56 120 ALA A CA 1
ATOM 925 C C . ALA A 1 120 ? 15.964 4.637 1.021 1.00 90.56 120 ALA A C 1
ATOM 927 O O . ALA A 1 120 ? 16.640 5.637 1.274 1.00 90.56 120 ALA A O 1
ATOM 928 N N . GLY A 1 121 ? 15.751 3.680 1.928 1.00 89.38 121 GLY A N 1
ATOM 929 C CA . GLY A 1 121 ? 16.246 3.732 3.311 1.00 89.38 121 GLY A CA 1
ATOM 930 C C . GLY A 1 121 ? 15.480 4.675 4.250 1.00 89.38 121 GLY A C 1
ATOM 931 O O . GLY A 1 121 ? 15.878 4.821 5.402 1.00 89.38 121 GLY A O 1
ATOM 932 N N . LYS A 1 122 ? 14.406 5.321 3.783 1.00 93.19 122 LYS A N 1
ATOM 933 C CA . LYS A 1 122 ? 13.432 6.033 4.626 1.00 93.19 122 LYS A CA 1
ATOM 934 C C . LYS A 1 122 ? 12.252 5.115 4.979 1.00 93.19 122 LYS A C 1
ATOM 936 O O . LYS A 1 122 ? 12.156 4.026 4.411 1.00 93.19 122 LYS A O 1
ATOM 941 N N . PRO A 1 123 ? 11.358 5.528 5.897 1.00 95.12 123 PRO A N 1
ATOM 942 C CA . PRO A 1 123 ? 10.205 4.717 6.262 1.00 95.12 123 PRO A CA 1
ATOM 943 C C . PRO A 1 123 ? 9.354 4.303 5.051 1.00 95.12 123 PRO A C 1
ATOM 945 O O . PRO A 1 123 ? 9.262 5.024 4.046 1.00 95.12 123 PRO A O 1
ATOM 948 N N . HIS A 1 124 ? 8.771 3.109 5.142 1.00 96.81 124 HIS A N 1
ATOM 949 C CA . HIS A 1 124 ? 7.903 2.540 4.113 1.00 96.81 124 HIS A CA 1
ATOM 950 C C . HIS A 1 124 ? 6.521 3.209 4.110 1.00 96.81 124 HIS A C 1
ATOM 952 O O . HIS A 1 124 ? 6.216 4.046 4.963 1.00 96.81 124 HIS A O 1
ATOM 958 N N . ALA A 1 125 ? 5.692 2.862 3.127 1.00 98.12 125 ALA A N 1
ATOM 959 C CA . ALA A 1 125 ? 4.387 3.483 2.934 1.00 98.12 125 ALA A CA 1
ATOM 960 C C . ALA A 1 125 ? 3.465 3.290 4.144 1.00 98.12 125 ALA A C 1
ATOM 962 O O . ALA A 1 125 ? 2.835 4.250 4.580 1.00 98.12 125 ALA A O 1
ATOM 963 N N . GLU A 1 126 ? 3.449 2.084 4.707 1.00 98.38 126 GLU A N 1
ATOM 964 C CA . GLU A 1 126 ? 2.658 1.694 5.874 1.00 98.38 126 GLU A CA 1
ATOM 965 C C . GLU A 1 126 ? 3.062 2.523 7.098 1.00 98.38 126 GLU A C 1
ATOM 967 O O . GLU A 1 126 ? 2.220 3.107 7.778 1.00 98.38 126 GLU A O 1
ATOM 972 N N . VAL A 1 127 ? 4.375 2.661 7.320 1.00 97.81 127 VAL A N 1
ATOM 973 C CA . VAL A 1 127 ? 4.933 3.476 8.408 1.00 97.81 127 VAL A CA 1
ATOM 974 C C . VAL A 1 127 ? 4.544 4.944 8.234 1.00 97.81 127 VAL A C 1
ATOM 976 O O . VAL A 1 127 ? 4.121 5.592 9.187 1.00 97.81 127 VAL A O 1
ATOM 979 N N . ASN A 1 128 ? 4.646 5.478 7.014 1.00 98.44 128 ASN A N 1
ATOM 980 C CA . ASN A 1 128 ? 4.265 6.862 6.733 1.00 98.44 128 ASN A CA 1
ATOM 981 C C . ASN A 1 128 ? 2.757 7.089 6.915 1.00 98.44 128 ASN A C 1
ATOM 983 O O . ASN A 1 128 ? 2.372 8.114 7.475 1.00 98.44 128 ASN A O 1
ATOM 987 N N . ALA A 1 129 ? 1.909 6.140 6.511 1.00 98.62 129 ALA A N 1
ATOM 988 C CA . ALA A 1 129 ? 0.464 6.229 6.707 1.00 98.62 129 ALA A CA 1
ATOM 989 C C . ALA A 1 129 ? 0.097 6.239 8.202 1.00 98.62 129 ALA A C 1
ATOM 991 O O . ALA A 1 129 ? -0.719 7.060 8.628 1.00 98.62 129 ALA A O 1
ATOM 992 N N . ILE A 1 130 ? 0.743 5.396 9.011 1.00 98.50 130 ILE A N 1
ATOM 993 C CA . ILE A 1 130 ? 0.571 5.365 10.471 1.00 98.50 130 ILE A CA 1
ATOM 994 C C . ILE A 1 130 ? 1.060 6.669 11.109 1.00 98.50 130 ILE A C 1
ATOM 996 O O . ILE A 1 130 ? 0.308 7.312 11.838 1.00 98.50 130 ILE A O 1
ATOM 1000 N N . ASN A 1 131 ? 2.274 7.120 10.785 1.00 98.31 131 ASN A N 1
ATOM 1001 C CA . ASN A 1 131 ? 2.834 8.359 11.331 1.00 98.31 131 ASN A CA 1
ATOM 1002 C C . ASN A 1 131 ? 1.958 9.576 11.004 1.00 98.31 131 ASN A C 1
ATOM 1004 O O . ASN A 1 131 ? 1.733 10.432 11.859 1.00 98.31 131 ASN A O 1
ATOM 1008 N N . ASN A 1 132 ? 1.421 9.643 9.783 1.00 98.50 132 ASN A N 1
ATOM 1009 C CA . ASN A 1 132 ? 0.491 10.697 9.383 1.00 98.50 132 ASN A CA 1
ATOM 1010 C C . ASN A 1 132 ? -0.837 10.613 10.153 1.00 98.50 132 ASN A C 1
ATOM 1012 O O . ASN A 1 132 ? -1.385 11.651 10.532 1.00 98.50 132 ASN A O 1
ATOM 1016 N N . ALA A 1 133 ? -1.331 9.403 10.437 1.00 98.25 133 ALA A N 1
ATOM 1017 C CA . ALA A 1 133 ? -2.541 9.204 11.231 1.00 98.25 133 ALA A CA 1
ATOM 1018 C C . ALA A 1 133 ? -2.332 9.666 12.678 1.00 98.25 133 ALA A C 1
ATOM 1020 O O . ALA A 1 133 ? -3.141 10.436 13.195 1.00 98.25 133 ALA A O 1
ATOM 1021 N N . ILE A 1 134 ? -1.213 9.270 13.290 1.00 98.31 134 ILE A N 1
ATOM 1022 C CA . ILE A 1 134 ? -0.805 9.683 14.638 1.00 98.31 134 ILE A CA 1
ATOM 1023 C C . ILE A 1 134 ? -0.656 11.201 14.707 1.00 98.31 134 ILE A C 1
ATOM 1025 O O . ILE A 1 134 ? -1.225 11.832 15.592 1.00 98.31 134 ILE A O 1
ATOM 1029 N N . LYS A 1 135 ? 0.026 11.817 13.735 1.00 98.19 135 LYS A N 1
ATOM 1030 C CA . LYS A 1 135 ? 0.179 13.277 13.674 1.00 98.19 135 LYS A CA 1
ATOM 1031 C C . LYS A 1 135 ? -1.170 14.004 13.600 1.00 98.19 135 LYS A C 1
ATOM 1033 O O . LYS A 1 135 ? -1.307 15.090 14.153 1.00 98.19 135 LYS A O 1
ATOM 1038 N N . LYS A 1 136 ? -2.154 13.429 12.902 1.00 97.62 136 LYS A N 1
ATOM 1039 C CA . LYS A 1 136 ? -3.483 14.025 12.701 1.00 97.62 136 LYS A CA 1
ATOM 1040 C C . LYS A 1 136 ? -4.436 13.799 13.878 1.00 97.62 136 LYS A C 1
ATOM 1042 O O . LYS A 1 136 ? -5.282 14.649 14.137 1.00 97.62 136 LYS A O 1
ATOM 1047 N N . LEU A 1 137 ? -4.358 12.645 14.537 1.00 96.38 137 LEU A N 1
ATOM 1048 C CA . LEU A 1 137 ? -5.349 12.194 15.521 1.00 96.38 137 LEU A CA 1
ATOM 1049 C C . LEU A 1 137 ? -4.825 12.178 16.962 1.00 96.38 137 LEU A C 1
ATOM 1051 O O . LEU A 1 137 ? -5.638 12.169 17.884 1.00 96.38 137 LEU A O 1
ATOM 1055 N N . GLY A 1 138 ? -3.506 12.184 17.148 1.00 97.69 138 GLY A N 1
ATOM 1056 C CA . GLY A 1 138 ? -2.832 11.843 18.398 1.00 97.69 138 GLY A CA 1
ATOM 1057 C C . GLY A 1 138 ? -2.577 10.335 18.513 1.00 97.69 138 GLY A C 1
ATOM 1058 O O . GLY A 1 138 ? -3.378 9.528 18.037 1.00 97.69 138 GLY A O 1
ATOM 1059 N N . GLU A 1 139 ? -1.465 9.955 19.149 1.00 96.12 139 GLU A N 1
ATOM 1060 C CA . GLU A 1 139 ? -1.038 8.551 19.292 1.00 96.12 139 GLU A CA 1
ATOM 1061 C C . GLU A 1 139 ? -2.065 7.719 20.064 1.00 96.12 139 GLU A C 1
ATOM 1063 O O . GLU A 1 139 ? -2.570 6.736 19.530 1.00 96.12 139 GLU A O 1
ATOM 1068 N N . GLU A 1 140 ? -2.485 8.180 21.246 1.00 97.19 140 GLU A N 1
ATOM 1069 C CA . GLU A 1 140 ? -3.465 7.477 22.088 1.00 97.19 140 GLU A CA 1
ATOM 1070 C C . GLU A 1 140 ? -4.796 7.233 21.354 1.00 97.19 140 GLU A C 1
ATOM 1072 O O . GLU A 1 140 ? -5.402 6.162 21.435 1.00 97.19 140 GLU A O 1
ATOM 1077 N N . LYS A 1 141 ? -5.268 8.233 20.600 1.00 97.19 141 LYS A N 1
ATOM 1078 C CA . LYS A 1 141 ? -6.501 8.102 19.820 1.00 97.19 141 LYS A CA 1
ATOM 1079 C C . LYS A 1 141 ? -6.313 7.123 18.669 1.00 97.19 141 LYS A C 1
ATOM 1081 O O . LYS A 1 141 ? -7.219 6.332 18.411 1.00 97.19 141 LYS A O 1
ATOM 1086 N N . PHE A 1 142 ? -5.173 7.182 17.981 1.00 97.94 142 PHE A N 1
ATOM 1087 C CA . PHE A 1 142 ? -4.872 6.275 16.882 1.00 97.94 142 PHE A CA 1
ATOM 1088 C C . PHE A 1 142 ? -4.792 4.819 17.359 1.00 97.94 142 PHE A C 1
ATOM 1090 O O . PHE A 1 142 ? -5.434 3.961 16.758 1.00 97.94 142 PHE A O 1
ATOM 1097 N N . GLU A 1 143 ? -4.113 4.552 18.477 1.00 97.06 143 GLU A N 1
ATOM 1098 C CA . GLU A 1 143 ? -4.018 3.212 19.075 1.00 97.06 143 GLU A CA 1
ATOM 1099 C C . GLU A 1 143 ? -5.394 2.621 19.420 1.00 97.06 143 GLU A C 1
ATOM 1101 O O . GLU A 1 143 ? -5.628 1.434 19.202 1.00 97.06 143 GLU A O 1
ATOM 1106 N N . LYS A 1 144 ? -6.353 3.445 19.865 1.00 97.62 144 LYS A N 1
ATOM 1107 C CA . LYS A 1 144 ? -7.729 2.994 20.148 1.00 97.62 144 LYS A CA 1
ATOM 1108 C C . LYS A 1 144 ? -8.554 2.685 18.894 1.00 97.62 144 LYS A C 1
ATOM 1110 O O . LYS A 1 144 ? -9.482 1.876 18.964 1.00 97.62 144 LYS A O 1
ATOM 1115 N N . ILE A 1 145 ? -8.285 3.348 17.765 1.00 97.69 145 ILE A N 1
ATOM 1116 C CA . ILE A 1 145 ? -9.067 3.162 16.528 1.00 97.69 145 ILE A CA 1
ATOM 1117 C C . ILE A 1 145 ? -8.427 2.184 15.546 1.00 97.69 145 ILE A C 1
ATOM 1119 O O . ILE A 1 145 ? -9.160 1.591 14.756 1.00 97.69 145 ILE A O 1
ATOM 1123 N N . ALA A 1 146 ? -7.102 2.007 15.567 1.00 97.81 146 ALA A N 1
ATOM 1124 C CA . ALA A 1 146 ? -6.388 1.152 14.622 1.00 97.81 146 ALA A CA 1
ATOM 1125 C C . ALA A 1 146 ? -6.953 -0.283 14.570 1.00 97.81 146 ALA A C 1
ATOM 1127 O O . ALA A 1 146 ? -7.178 -0.762 13.456 1.00 97.81 146 ALA A O 1
ATOM 1128 N N . PRO A 1 147 ? -7.374 -0.902 15.697 1.00 98.31 147 PRO A N 1
ATOM 1129 C CA . PRO A 1 147 ? -8.012 -2.221 15.675 1.00 98.31 147 PRO A CA 1
ATOM 1130 C C . PRO A 1 147 ? -9.372 -2.304 14.986 1.00 98.31 147 PRO A C 1
ATOM 1132 O O . PRO A 1 147 ? -9.909 -3.385 14.770 1.00 98.31 147 PRO A O 1
ATOM 1135 N N . LYS A 1 148 ? -9.956 -1.159 14.633 1.00 98.19 148 LYS A N 1
ATOM 1136 C CA . LYS A 1 148 ? -11.202 -1.049 13.866 1.00 98.19 148 LYS A CA 1
ATOM 1137 C C . LYS A 1 148 ? -10.952 -0.609 12.422 1.00 98.19 148 LYS A C 1
ATOM 1139 O O . LYS A 1 148 ? -11.901 -0.521 11.644 1.00 98.19 148 LYS A O 1
ATOM 1144 N N . CYS A 1 149 ? -9.707 -0.288 12.079 1.00 98.38 149 CYS A N 1
ATOM 1145 C CA . CYS A 1 149 ? -9.314 0.196 10.765 1.00 98.38 149 CYS A CA 1
ATOM 1146 C C . CYS A 1 149 ? -8.861 -0.950 9.862 1.00 98.38 149 CYS A C 1
ATOM 1148 O O . CYS A 1 149 ? -8.275 -1.933 10.318 1.00 98.38 149 CYS A O 1
ATOM 1150 N N . SER A 1 150 ? -9.058 -0.747 8.567 1.00 98.50 150 SER A N 1
ATOM 1151 C CA . SER A 1 150 ? -8.482 -1.560 7.501 1.00 98.50 150 SER A CA 1
ATOM 1152 C C . SER A 1 150 ? -7.310 -0.791 6.898 1.00 98.50 150 SER A C 1
ATOM 1154 O O . SER A 1 150 ? -7.435 0.410 6.638 1.00 98.50 150 SER A O 1
ATOM 1156 N N . ILE A 1 151 ? -6.179 -1.448 6.656 1.00 98.69 151 ILE A N 1
ATOM 1157 C CA . ILE A 1 151 ? -5.051 -0.830 5.948 1.00 98.69 151 ILE A CA 1
ATOM 1158 C C . ILE A 1 151 ? -4.866 -1.482 4.581 1.00 98.69 151 ILE A C 1
ATOM 1160 O O . ILE A 1 151 ? -4.848 -2.701 4.456 1.00 98.69 151 ILE A O 1
ATOM 1164 N N . TYR A 1 152 ? -4.736 -0.654 3.550 1.00 98.81 152 TYR A N 1
ATOM 1165 C CA . TYR A 1 152 ? -4.518 -1.084 2.174 1.00 98.81 152 TYR A CA 1
ATOM 1166 C C . TYR A 1 152 ? -3.080 -0.780 1.780 1.00 98.81 152 TYR A C 1
ATOM 1168 O O . TYR A 1 152 ? -2.557 0.287 2.112 1.00 98.81 152 TYR A O 1
ATOM 1176 N N . VAL A 1 153 ? -2.445 -1.682 1.039 1.00 98.69 153 VAL A N 1
ATOM 1177 C CA . VAL A 1 153 ? -1.083 -1.506 0.522 1.00 98.69 153 VAL A CA 1
ATOM 1178 C C . VAL A 1 153 ? -0.939 -2.201 -0.832 1.00 98.69 153 VAL A C 1
ATOM 1180 O O . VAL A 1 153 ? -1.427 -3.311 -1.031 1.00 98.69 153 VAL A O 1
ATOM 1183 N N . ASN A 1 154 ? -0.289 -1.558 -1.805 1.00 98.38 154 ASN A N 1
ATOM 1184 C CA . ASN A 1 154 ? -0.174 -2.123 -3.158 1.00 98.38 154 ASN A CA 1
ATOM 1185 C C . ASN A 1 154 ? 0.859 -3.258 -3.288 1.00 98.38 154 ASN A C 1
ATOM 1187 O O . ASN A 1 154 ? 0.878 -3.917 -4.324 1.00 98.38 154 ASN A O 1
ATOM 1191 N N . LEU A 1 155 ? 1.696 -3.492 -2.275 1.00 97.31 155 LEU A N 1
ATOM 1192 C CA . LEU A 1 155 ? 2.706 -4.552 -2.217 1.00 97.31 155 LEU A CA 1
ATOM 1193 C C . LEU A 1 155 ? 2.707 -5.203 -0.827 1.00 97.31 155 LEU A C 1
ATOM 1195 O O . LEU A 1 155 ? 2.447 -4.515 0.154 1.00 97.31 155 LEU A O 1
ATOM 1199 N N . GLU A 1 156 ? 3.003 -6.500 -0.741 1.00 96.38 156 GLU A N 1
ATOM 1200 C CA . GLU A 1 156 ? 3.105 -7.230 0.531 1.00 96.38 156 GLU A CA 1
ATOM 1201 C C . GLU A 1 156 ? 3.983 -6.496 1.573 1.00 96.38 156 GLU A C 1
ATOM 1203 O O . GLU A 1 156 ? 5.127 -6.143 1.263 1.00 96.38 156 GLU A O 1
ATOM 1208 N N . PRO A 1 157 ? 3.485 -6.294 2.815 1.00 95.00 157 PRO A N 1
ATOM 1209 C CA . PRO A 1 157 ? 4.273 -5.709 3.895 1.00 95.00 157 PRO A CA 1
ATOM 1210 C C . PRO A 1 157 ? 5.555 -6.495 4.162 1.00 95.00 157 PRO A C 1
ATOM 1212 O O . PRO A 1 157 ? 5.541 -7.719 4.301 1.00 95.00 157 PRO A O 1
ATOM 1215 N N . CYS A 1 158 ? 6.684 -5.796 4.291 1.00 92.00 158 CYS A N 1
ATOM 1216 C CA . CYS A 1 158 ? 7.965 -6.473 4.472 1.00 92.00 158 CYS A CA 1
ATOM 1217 C C . CYS A 1 158 ? 8.023 -7.277 5.787 1.00 92.00 158 CYS A C 1
ATOM 1219 O O . CYS A 1 158 ? 7.575 -6.821 6.843 1.00 92.00 158 CYS A O 1
ATOM 1221 N N . SER A 1 159 ? 8.633 -8.465 5.713 1.00 87.88 159 SER A N 1
ATOM 1222 C CA . SER A 1 159 ? 8.770 -9.436 6.813 1.00 87.88 159 SER A CA 1
ATOM 1223 C C . SER A 1 159 ? 10.200 -9.612 7.330 1.00 87.88 159 SER A C 1
ATOM 1225 O O . SER A 1 159 ? 10.421 -10.300 8.322 1.00 87.88 159 SER A O 1
ATOM 1227 N N . HIS A 1 160 ? 11.187 -8.996 6.676 1.00 81.75 160 HIS A N 1
ATOM 1228 C CA . HIS A 1 160 ? 12.588 -9.062 7.078 1.00 81.75 160 HIS A CA 1
ATOM 1229 C C . HIS A 1 160 ? 13.065 -7.716 7.619 1.00 81.75 160 HIS A C 1
ATOM 1231 O O . HIS A 1 160 ? 12.658 -6.652 7.147 1.00 81.75 160 HIS A O 1
ATOM 1237 N N . THR A 1 161 ? 13.984 -7.769 8.576 1.00 77.50 161 THR A N 1
ATOM 1238 C CA . THR A 1 161 ? 14.670 -6.580 9.076 1.00 77.50 161 THR A CA 1
ATOM 1239 C C . THR A 1 161 ? 15.738 -6.159 8.071 1.00 77.50 161 THR A C 1
ATOM 1241 O O . THR A 1 161 ? 16.696 -6.891 7.822 1.00 77.50 161 THR A O 1
ATOM 1244 N N . GLY A 1 162 ? 15.540 -4.995 7.455 1.00 77.50 162 GLY A N 1
ATOM 1245 C CA . GLY A 1 162 ? 16.519 -4.348 6.584 1.00 77.50 162 GLY A CA 1
ATOM 1246 C C . GLY A 1 162 ? 17.158 -3.157 7.293 1.00 77.50 162 GLY A C 1
ATOM 1247 O O . GLY A 1 162 ? 17.617 -3.261 8.425 1.00 77.50 162 GLY A O 1
ATOM 1248 N N . LYS A 1 163 ? 17.136 -1.990 6.637 1.00 74.19 163 LYS A N 1
ATOM 1249 C CA . LYS A 1 163 ? 17.496 -0.704 7.270 1.00 74.19 163 LYS A CA 1
ATOM 1250 C C . LYS A 1 163 ? 16.435 -0.209 8.259 1.00 74.19 163 LYS A C 1
ATOM 1252 O O . LYS A 1 163 ? 16.727 0.632 9.099 1.00 74.19 163 LYS A O 1
ATOM 1257 N N . THR A 1 164 ? 15.208 -0.703 8.123 1.00 76.06 164 THR A N 1
ATOM 1258 C CA . THR A 1 164 ? 14.063 -0.400 8.981 1.00 76.06 164 THR A CA 1
ATOM 1259 C C . THR A 1 164 ? 13.454 -1.706 9.502 1.00 76.06 164 THR A C 1
ATOM 1261 O O . THR A 1 164 ? 13.587 -2.739 8.832 1.00 76.06 164 THR A O 1
ATOM 1264 N N . PRO A 1 165 ? 12.777 -1.679 10.666 1.00 82.06 165 PRO A N 1
ATOM 1265 C CA . PRO A 1 165 ? 11.990 -2.812 11.149 1.00 82.06 165 PRO A CA 1
ATOM 1266 C C . PRO A 1 165 ? 10.926 -3.262 10.128 1.00 82.06 165 PRO A C 1
ATOM 1268 O O . PRO A 1 165 ? 10.475 -2.439 9.321 1.00 82.06 165 PRO A O 1
ATOM 1271 N N . PRO A 1 166 ? 10.518 -4.545 10.144 1.00 90.38 166 PRO A N 1
ATOM 1272 C CA . PRO A 1 166 ? 9.528 -5.077 9.213 1.00 90.38 166 PRO A CA 1
ATOM 1273 C C . PRO A 1 166 ? 8.147 -4.456 9.447 1.00 90.38 166 PRO A C 1
ATOM 1275 O O . PRO A 1 166 ? 7.675 -4.345 10.580 1.00 90.38 166 PRO A O 1
ATOM 1278 N N . CYS A 1 167 ? 7.477 -4.081 8.359 1.00 93.62 167 CYS A N 1
ATOM 1279 C CA . CYS A 1 167 ? 6.162 -3.449 8.412 1.00 93.62 167 CYS A CA 1
ATOM 1280 C C . CYS A 1 167 ? 5.102 -4.414 8.938 1.00 93.62 167 CYS A C 1
ATOM 1282 O O . CYS A 1 167 ? 4.237 -3.978 9.687 1.00 93.62 167 CYS A O 1
ATOM 1284 N N . ALA A 1 168 ? 5.214 -5.717 8.651 1.00 94.94 168 ALA A N 1
ATOM 1285 C CA . ALA A 1 168 ? 4.295 -6.720 9.187 1.00 94.94 168 ALA A CA 1
ATOM 1286 C C . ALA A 1 168 ? 4.219 -6.672 10.728 1.00 94.94 168 ALA A C 1
ATOM 1288 O O . ALA A 1 168 ? 3.127 -6.594 11.280 1.00 94.94 168 ALA A O 1
ATOM 1289 N N . LEU A 1 169 ? 5.361 -6.588 11.429 1.00 94.81 169 LEU A N 1
ATOM 1290 C CA . LEU A 1 169 ? 5.375 -6.472 12.897 1.00 94.81 169 LEU A CA 1
ATOM 1291 C C . LEU A 1 169 ? 4.785 -5.147 13.394 1.00 94.81 169 LEU A C 1
ATOM 1293 O O . LEU A 1 169 ? 4.164 -5.106 14.454 1.00 94.81 169 LEU A O 1
ATOM 1297 N N . LEU A 1 170 ? 4.955 -4.059 12.638 1.00 95.94 170 LEU A N 1
ATOM 1298 C CA . LEU A 1 170 ? 4.343 -2.777 12.983 1.00 95.94 170 LEU A CA 1
ATOM 1299 C C . LEU A 1 170 ? 2.814 -2.839 12.878 1.00 95.94 170 LEU A C 1
ATOM 1301 O O . LEU A 1 170 ? 2.121 -2.316 13.746 1.00 95.94 170 LEU A O 1
ATOM 1305 N N . LEU A 1 171 ? 2.286 -3.489 11.840 1.00 97.62 171 LEU A N 1
ATOM 1306 C CA . LEU A 1 171 ? 0.844 -3.685 11.687 1.00 97.62 171 LEU A CA 1
ATOM 1307 C C . LEU A 1 171 ? 0.279 -4.586 12.793 1.00 97.62 171 LEU A C 1
ATOM 1309 O O . LEU A 1 171 ? -0.793 -4.284 13.313 1.00 97.62 171 LEU A O 1
ATOM 1313 N N . VAL A 1 172 ? 1.031 -5.613 13.212 1.00 97.38 172 VAL A N 1
ATOM 1314 C CA . VAL A 1 172 ? 0.704 -6.432 14.394 1.00 97.38 172 VAL A CA 1
ATOM 1315 C C . VAL A 1 172 ? 0.658 -5.585 15.666 1.00 97.38 172 VAL A C 1
ATOM 1317 O O . VAL A 1 172 ? -0.302 -5.689 16.423 1.00 97.38 172 VAL A O 1
ATOM 1320 N N . ARG A 1 173 ? 1.632 -4.688 15.885 1.00 96.69 173 ARG A N 1
ATOM 1321 C CA . ARG A 1 173 ? 1.654 -3.798 17.064 1.00 96.69 173 ARG A CA 1
ATOM 1322 C C . ARG A 1 173 ? 0.376 -2.962 17.191 1.00 96.69 173 ARG A C 1
ATOM 1324 O O . ARG A 1 173 ? -0.128 -2.803 18.296 1.00 96.69 173 ARG A O 1
ATOM 1331 N N . TYR A 1 174 ? -0.126 -2.417 16.084 1.00 97.56 174 TYR A N 1
ATOM 1332 C CA . TYR A 1 174 ? -1.364 -1.624 16.077 1.00 97.56 174 TYR A CA 1
ATOM 1333 C C . TYR A 1 174 ? -2.637 -2.473 15.950 1.00 97.56 174 TYR A C 1
ATOM 1335 O O . TYR A 1 174 ? -3.737 -1.922 15.990 1.00 97.56 174 TYR A O 1
ATOM 1343 N N . ASN A 1 175 ? -2.486 -3.795 15.816 1.00 97.31 175 ASN A N 1
ATOM 1344 C CA . ASN A 1 175 ? -3.553 -4.787 15.767 1.00 97.31 175 ASN A CA 1
ATOM 1345 C C . ASN A 1 175 ? -4.679 -4.430 14.784 1.00 97.31 175 ASN A C 1
ATOM 1347 O O . ASN A 1 175 ? -5.847 -4.461 15.157 1.00 97.31 175 ASN A O 1
ATOM 1351 N N . PHE A 1 176 ? -4.335 -4.028 13.553 1.00 98.19 176 PHE A N 1
ATOM 1352 C CA . PHE A 1 176 ? -5.329 -3.652 12.539 1.00 98.19 176 PHE A CA 1
ATOM 1353 C C . PHE A 1 176 ? -6.390 -4.741 12.347 1.00 98.19 176 PHE A C 1
ATOM 1355 O O . PHE A 1 176 ? -6.079 -5.928 12.378 1.00 98.19 176 PHE A O 1
ATOM 1362 N N . LYS A 1 177 ? -7.634 -4.333 12.069 1.00 97.62 177 LYS A N 1
ATOM 1363 C CA . LYS A 1 177 ? -8.742 -5.270 11.823 1.00 97.62 177 LYS A CA 1
ATOM 1364 C C . LYS A 1 177 ? -8.437 -6.199 10.649 1.00 97.62 177 LYS A C 1
ATOM 1366 O O . LYS A 1 177 ? -8.706 -7.397 10.693 1.00 97.62 177 LYS A O 1
ATOM 1371 N N . GLU A 1 178 ? -7.938 -5.607 9.570 1.00 97.75 178 GLU A N 1
ATOM 1372 C CA . GLU A 1 178 ? -7.608 -6.313 8.342 1.00 97.75 178 GLU A CA 1
ATOM 1373 C C . GLU A 1 178 ? -6.554 -5.560 7.524 1.00 97.75 178 GLU A C 1
ATOM 1375 O O . GLU A 1 178 ? -6.461 -4.325 7.559 1.00 97.75 178 GLU A O 1
ATOM 1380 N N . VAL A 1 179 ? -5.779 -6.325 6.760 1.00 98.44 179 VAL A N 1
ATOM 1381 C CA . VAL A 1 179 ? -4.752 -5.834 5.840 1.00 98.44 179 VAL A CA 1
ATOM 1382 C C . VAL A 1 179 ? -5.110 -6.283 4.426 1.00 98.44 179 VAL A C 1
ATOM 1384 O O . VAL A 1 179 ? -5.204 -7.476 4.137 1.00 98.44 179 VAL A O 1
ATOM 1387 N N . ILE A 1 180 ? -5.309 -5.319 3.531 1.00 98.44 180 ILE A N 1
ATOM 1388 C CA . ILE A 1 180 ? -5.657 -5.559 2.134 1.00 98.44 180 ILE A CA 1
ATOM 1389 C C . ILE A 1 180 ? -4.430 -5.285 1.268 1.00 98.44 180 ILE A C 1
ATOM 1391 O O . ILE A 1 180 ? -3.909 -4.170 1.221 1.00 98.44 180 ILE A O 1
ATOM 1395 N N . VAL A 1 181 ? -3.985 -6.306 0.548 1.00 98.31 181 VAL A N 1
ATOM 1396 C CA . VAL A 1 181 ? -2.743 -6.301 -0.221 1.00 98.31 181 VAL A CA 1
ATOM 1397 C C . VAL A 1 181 ? -3.035 -6.440 -1.708 1.00 98.31 181 VAL A C 1
ATOM 1399 O O . VAL A 1 181 ? -3.770 -7.326 -2.147 1.00 98.31 181 VAL A O 1
ATOM 1402 N N . GLY A 1 182 ? -2.429 -5.560 -2.501 1.00 97.44 182 GLY A N 1
ATOM 1403 C CA . GLY A 1 182 ? -2.605 -5.558 -3.946 1.00 97.44 182 GLY A CA 1
ATOM 1404 C C . GLY A 1 182 ? -1.941 -6.758 -4.622 1.00 97.44 182 GLY A C 1
ATOM 1405 O O . GLY A 1 182 ? -2.611 -7.584 -5.236 1.00 97.44 182 GLY A O 1
ATOM 1406 N N . THR A 1 183 ? -0.620 -6.874 -4.480 1.00 96.12 183 THR A N 1
ATOM 1407 C CA . THR A 1 183 ? 0.171 -7.992 -5.016 1.00 96.12 183 THR A CA 1
ATOM 1408 C C . THR A 1 183 ? 1.170 -8.507 -3.982 1.00 96.12 183 THR A C 1
ATOM 1410 O O . THR A 1 183 ? 1.600 -7.760 -3.100 1.00 96.12 183 THR A O 1
ATOM 1413 N N . LEU A 1 184 ? 1.536 -9.783 -4.091 1.00 93.31 184 LEU A N 1
ATOM 1414 C CA . LEU A 1 184 ? 2.554 -10.399 -3.239 1.00 93.31 184 LEU A CA 1
ATOM 1415 C C . LEU A 1 184 ? 3.961 -9.990 -3.685 1.00 93.31 184 LEU A C 1
ATOM 1417 O O . LEU A 1 184 ? 4.183 -9.695 -4.863 1.00 93.31 184 LEU A O 1
ATOM 1421 N N . ASP A 1 185 ? 4.918 -9.978 -2.757 1.00 85.56 185 ASP A N 1
ATOM 1422 C CA . ASP A 1 185 ? 6.308 -9.679 -3.105 1.00 85.56 185 ASP A CA 1
ATOM 1423 C C . ASP A 1 185 ? 6.958 -10.922 -3.749 1.00 85.56 185 ASP A C 1
ATOM 1425 O O . ASP A 1 185 ? 7.004 -11.982 -3.122 1.00 85.56 185 ASP A O 1
ATOM 1429 N N . PRO A 1 186 ? 7.482 -10.841 -4.990 1.00 78.19 186 PRO A N 1
ATOM 1430 C CA . PRO A 1 186 ? 8.166 -11.964 -5.629 1.00 78.19 186 PRO A CA 1
ATOM 1431 C C . PRO A 1 186 ? 9.552 -12.242 -5.035 1.00 78.19 186 PRO A C 1
ATOM 1433 O O . PRO A 1 186 ? 10.230 -13.169 -5.475 1.00 78.19 186 PRO A O 1
ATOM 1436 N N . HIS A 1 187 ? 10.035 -11.423 -4.102 1.00 75.62 187 HIS A N 1
ATOM 1437 C CA . HIS A 1 187 ? 11.309 -11.641 -3.444 1.00 75.62 187 HIS A CA 1
ATOM 1438 C C . HIS A 1 187 ? 11.222 -12.866 -2.521 1.00 75.62 187 HIS A C 1
ATOM 1440 O O . HIS A 1 187 ? 10.483 -12.845 -1.545 1.00 75.62 187 HIS A O 1
ATOM 1446 N N . ASP A 1 188 ? 12.060 -13.888 -2.733 1.00 64.25 188 ASP A N 1
ATOM 1447 C CA . ASP A 1 188 ? 12.083 -15.137 -1.933 1.00 64.25 188 ASP A CA 1
ATOM 1448 C C . ASP A 1 188 ? 12.184 -14.888 -0.410 1.00 64.25 188 ASP A C 1
ATOM 1450 O O . ASP A 1 188 ? 11.692 -15.634 0.440 1.00 64.25 188 ASP A O 1
ATOM 1454 N N . LYS A 1 189 ? 12.847 -13.781 -0.048 1.00 60.31 189 LYS A N 1
ATOM 1455 C CA . LYS A 1 189 ? 12.954 -13.301 1.339 1.00 60.31 189 LYS A CA 1
ATOM 1456 C C . LYS A 1 189 ? 11.657 -12.770 1.973 1.00 60.31 189 LYS A C 1
ATOM 1458 O O . LYS A 1 189 ? 11.637 -12.580 3.185 1.00 60.31 189 LYS A O 1
ATOM 1463 N N . VAL A 1 190 ? 10.620 -12.509 1.190 1.00 67.62 190 VAL A N 1
ATOM 1464 C CA . VAL A 1 190 ? 9.371 -11.878 1.640 1.00 67.62 190 VAL A CA 1
ATOM 1465 C C . VAL A 1 190 ? 8.159 -12.713 1.269 1.00 67.62 190 VAL A C 1
ATOM 1467 O O . VAL A 1 190 ? 7.318 -12.866 2.142 1.00 67.62 190 VAL A O 1
ATOM 1470 N N . ALA A 1 191 ? 8.129 -13.299 0.068 1.00 78.19 191 ALA A N 1
ATOM 1471 C CA . ALA A 1 191 ? 7.001 -14.023 -0.517 1.00 78.19 191 ALA A CA 1
ATOM 1472 C C . ALA A 1 191 ? 6.154 -14.799 0.509 1.00 78.19 191 ALA A C 1
ATOM 1474 O O . ALA A 1 191 ? 6.541 -15.875 0.975 1.00 78.19 191 ALA A O 1
ATOM 1475 N N . GLY A 1 192 ? 5.010 -14.222 0.883 1.00 83.31 192 GLY A N 1
ATOM 1476 C CA . GLY A 1 192 ? 4.010 -14.810 1.780 1.00 83.31 192 GLY A CA 1
ATOM 1477 C C . GLY A 1 192 ? 4.343 -14.778 3.276 1.00 83.31 192 GLY A C 1
ATOM 1478 O O . GLY A 1 192 ? 3.479 -15.072 4.101 1.00 83.31 192 GLY A O 1
ATOM 1479 N N . ARG A 1 193 ? 5.562 -14.409 3.675 1.00 90.38 193 ARG A N 1
ATOM 1480 C CA . ARG A 1 193 ? 5.949 -14.326 5.093 1.00 90.38 193 ARG A CA 1
ATOM 1481 C C . ARG A 1 193 ? 5.357 -13.118 5.795 1.00 90.38 193 ARG A C 1
ATOM 1483 O O . ARG A 1 193 ? 5.090 -13.208 6.988 1.00 90.38 193 ARG A O 1
ATOM 1490 N N . GLY A 1 194 ? 5.190 -11.998 5.090 1.00 92.88 194 GLY A N 1
ATOM 1491 C CA . GLY A 1 194 ? 4.558 -10.811 5.666 1.00 92.88 194 GLY A CA 1
ATOM 1492 C C . GLY A 1 194 ? 3.106 -11.103 6.006 1.00 92.88 194 GLY A C 1
ATOM 1493 O O . GLY A 1 194 ? 2.674 -10.846 7.125 1.00 92.88 194 GLY A O 1
ATOM 1494 N N . ILE A 1 195 ? 2.403 -11.739 5.067 1.00 94.38 195 ILE A N 1
ATOM 1495 C CA . ILE A 1 195 ? 1.029 -12.216 5.259 1.00 94.38 195 ILE A CA 1
ATOM 1496 C C . ILE A 1 195 ? 0.952 -13.222 6.408 1.00 94.38 195 ILE A C 1
ATOM 1498 O O . ILE A 1 195 ? 0.153 -13.039 7.318 1.00 94.38 195 ILE A O 1
ATOM 1502 N N . LYS A 1 196 ? 1.842 -14.220 6.430 1.00 95.12 196 LYS A N 1
ATOM 1503 C CA . LYS A 1 196 ? 1.860 -15.239 7.485 1.00 95.12 196 LYS A CA 1
ATOM 1504 C C . LYS A 1 196 ? 2.027 -14.644 8.891 1.00 95.12 196 LYS A C 1
ATOM 1506 O O . LYS A 1 196 ? 1.302 -15.041 9.790 1.00 95.12 196 LYS A O 1
ATOM 1511 N N . ILE A 1 197 ? 2.921 -13.664 9.072 1.00 95.44 197 ILE A N 1
ATOM 1512 C CA . ILE A 1 197 ? 3.097 -12.958 10.358 1.00 95.44 197 ILE A CA 1
ATOM 1513 C C . ILE A 1 197 ? 1.791 -12.287 10.813 1.00 95.44 197 ILE A C 1
ATOM 1515 O O . ILE A 1 197 ? 1.476 -12.289 12.000 1.00 95.44 197 ILE A O 1
ATOM 1519 N N . LEU A 1 198 ? 1.046 -11.689 9.880 1.00 96.88 198 LEU A N 1
ATOM 1520 C CA . LEU A 1 198 ? -0.216 -11.011 10.176 1.00 96.88 198 LEU A CA 1
ATOM 1521 C C . LEU A 1 198 ? -1.311 -12.019 10.545 1.00 96.88 198 LEU A C 1
ATOM 1523 O O . LEU A 1 198 ? -1.993 -11.841 11.552 1.00 96.88 198 LEU A O 1
ATOM 1527 N N . GLU A 1 199 ? -1.437 -13.096 9.772 1.00 96.75 199 GLU A N 1
ATOM 1528 C CA . GLU A 1 199 ? -2.417 -14.158 10.015 1.00 96.75 199 GLU A CA 1
ATOM 1529 C C . GLU A 1 199 ? -2.156 -14.889 11.343 1.00 96.75 199 GLU A C 1
ATOM 1531 O O . GLU A 1 199 ? -3.092 -15.121 12.106 1.00 96.75 199 GLU A O 1
ATOM 1536 N N . GLU A 1 200 ? -0.892 -15.181 11.674 1.00 96.88 200 GLU A N 1
ATOM 1537 C CA . GLU A 1 200 ? -0.494 -15.783 12.959 1.00 96.88 200 GLU A CA 1
ATOM 1538 C C . GLU A 1 200 ? -0.805 -14.877 14.162 1.00 96.88 200 GLU A C 1
ATOM 1540 O O . GLU A 1 200 ? -1.057 -15.372 15.259 1.00 96.88 200 GLU A O 1
ATOM 1545 N N . ALA A 1 201 ? -0.836 -13.557 13.960 1.00 96.62 201 ALA A N 1
ATOM 1546 C CA . ALA A 1 201 ? -1.257 -12.585 14.966 1.00 96.62 201 ALA A CA 1
ATOM 1547 C C . ALA A 1 201 ? -2.787 -12.384 15.032 1.00 96.62 201 ALA A C 1
ATOM 1549 O O . ALA A 1 201 ? -3.259 -11.563 15.817 1.00 96.62 201 ALA A O 1
ATOM 1550 N N . GLY A 1 202 ? -3.566 -13.111 14.221 1.00 97.06 202 GLY A N 1
ATOM 1551 C CA . GLY A 1 202 ? -5.028 -13.017 14.176 1.00 97.06 202 GLY A CA 1
ATOM 1552 C C . GLY A 1 202 ? -5.575 -11.886 13.297 1.00 97.06 202 GLY A C 1
ATOM 1553 O O . GLY A 1 202 ? -6.767 -11.586 13.372 1.00 97.06 202 GLY A O 1
ATOM 1554 N N . ILE A 1 203 ? -4.740 -11.260 12.462 1.00 98.00 203 ILE A N 1
ATOM 1555 C CA . ILE A 1 203 ? -5.152 -10.189 11.548 1.00 98.00 203 ILE A CA 1
ATOM 1556 C C . ILE A 1 203 ? -5.628 -10.789 10.221 1.00 98.00 203 ILE A C 1
ATOM 1558 O O . ILE A 1 203 ? -4.892 -11.503 9.540 1.00 98.00 203 ILE A O 1
ATOM 1562 N N . SER A 1 204 ? -6.852 -10.443 9.811 1.00 97.12 204 SER A N 1
ATOM 1563 C CA . SER A 1 204 ? -7.417 -10.879 8.528 1.00 97.12 204 SER A CA 1
ATOM 1564 C C . SER A 1 204 ? -6.653 -10.266 7.353 1.00 97.12 204 SER A C 1
ATOM 1566 O O . SER A 1 204 ? -6.527 -9.044 7.259 1.00 97.12 204 SER A O 1
ATOM 1568 N N . CYS A 1 205 ? -6.185 -11.094 6.422 1.00 97.50 205 CYS A N 1
ATOM 1569 C CA . CYS A 1 205 ? -5.469 -10.641 5.233 1.00 97.50 205 CYS A CA 1
ATOM 1570 C C . CYS A 1 205 ? -6.261 -10.946 3.959 1.00 97.50 205 CYS A C 1
ATOM 1572 O O . CYS A 1 205 ? -6.652 -12.085 3.711 1.00 97.50 205 CYS A O 1
ATOM 1574 N N . LYS A 1 206 ? -6.462 -9.933 3.110 1.00 97.00 206 LYS A N 1
ATOM 1575 C CA . LYS A 1 206 ? -7.035 -10.101 1.766 1.00 97.00 206 LYS A CA 1
ATOM 1576 C C . LYS A 1 206 ? -5.991 -9.735 0.729 1.00 97.00 206 LYS A C 1
ATOM 1578 O O . LYS A 1 206 ? -5.488 -8.618 0.735 1.00 97.00 206 LYS A O 1
ATOM 1583 N N . THR A 1 207 ? -5.676 -10.649 -0.177 1.00 96.56 207 THR A N 1
ATOM 1584 C CA . THR A 1 207 ? -4.651 -10.441 -1.207 1.00 96.56 207 THR A CA 1
ATOM 1585 C C . THR A 1 207 ? -5.268 -10.464 -2.605 1.00 96.56 207 THR A C 1
ATOM 1587 O O . THR A 1 207 ? -6.408 -10.894 -2.789 1.00 96.56 207 THR A O 1
ATOM 1590 N N . GLY A 1 208 ? -4.531 -9.979 -3.605 1.00 94.88 208 GLY A N 1
ATOM 1591 C CA . GLY A 1 208 ? -4.931 -10.109 -5.006 1.00 94.88 208 GLY A CA 1
ATOM 1592 C C . GLY A 1 208 ? -5.806 -8.973 -5.543 1.00 94.88 208 GLY A C 1
ATOM 1593 O O . GLY A 1 208 ? -6.517 -9.161 -6.530 1.00 94.88 208 GLY A O 1
ATOM 1594 N N . ILE A 1 209 ? -5.773 -7.788 -4.927 1.00 96.75 209 ILE A N 1
ATOM 1595 C CA . ILE A 1 209 ? -6.554 -6.634 -5.393 1.00 96.75 209 ILE A CA 1
ATOM 1596 C C . ILE A 1 209 ? -5.782 -5.868 -6.472 1.00 96.75 209 ILE A C 1
ATOM 1598 O O . ILE A 1 209 ? -4.729 -5.293 -6.208 1.00 96.75 209 ILE A O 1
ATOM 1602 N N . LEU A 1 210 ? -6.325 -5.808 -7.692 1.00 96.44 210 LEU A N 1
ATOM 1603 C CA . LEU A 1 210 ? -5.707 -5.106 -8.830 1.00 96.44 210 LEU A CA 1
ATOM 1604 C C . LEU A 1 210 ? -4.257 -5.550 -9.117 1.00 96.44 210 LEU A C 1
ATOM 1606 O O . LEU A 1 210 ? -3.412 -4.718 -9.457 1.00 96.44 210 LEU A O 1
ATOM 1610 N N . VAL A 1 211 ? -3.984 -6.856 -9.010 1.00 96.31 211 VAL A N 1
ATOM 1611 C CA . VAL A 1 211 ? -2.649 -7.469 -9.178 1.00 96.31 211 VAL A CA 1
ATOM 1612 C C . VAL A 1 211 ? -1.910 -6.931 -10.400 1.00 96.31 211 VAL A C 1
ATOM 1614 O O . VAL A 1 211 ? -0.770 -6.491 -10.273 1.00 96.31 211 VAL A O 1
ATOM 1617 N N . ASP A 1 212 ? -2.562 -6.895 -11.563 1.00 95.69 212 ASP A N 1
ATOM 1618 C CA . ASP A 1 212 ? -1.936 -6.445 -12.811 1.00 95.69 212 ASP A CA 1
ATOM 1619 C C . ASP A 1 212 ? -1.462 -4.991 -12.730 1.00 95.69 212 ASP A C 1
ATOM 1621 O O . ASP A 1 212 ? -0.345 -4.671 -13.137 1.00 95.69 212 ASP A O 1
ATOM 1625 N N . LYS A 1 213 ? -2.268 -4.105 -12.132 1.00 96.81 213 LYS A N 1
ATOM 1626 C CA . LYS A 1 213 ? -1.900 -2.693 -11.949 1.00 96.81 213 LYS A CA 1
ATOM 1627 C C . LYS A 1 213 ? -0.781 -2.539 -10.917 1.00 96.81 213 LYS A C 1
ATOM 1629 O O . LYS A 1 213 ? 0.137 -1.750 -11.132 1.00 96.81 213 LYS A O 1
ATOM 1634 N N . CYS A 1 214 ? -0.823 -3.302 -9.825 1.00 96.81 214 CYS A N 1
ATOM 1635 C CA . CYS A 1 214 ? 0.242 -3.325 -8.818 1.00 96.81 214 CYS A CA 1
ATOM 1636 C C . CYS A 1 214 ? 1.572 -3.820 -9.407 1.00 96.81 214 CYS A C 1
ATOM 1638 O O . CYS A 1 214 ? 2.627 -3.239 -9.135 1.00 96.81 214 CYS A O 1
ATOM 1640 N N . ASN A 1 215 ? 1.510 -4.836 -10.271 1.00 94.56 215 ASN A N 1
ATOM 1641 C CA . ASN A 1 215 ? 2.652 -5.365 -11.007 1.00 94.56 215 ASN A CA 1
ATOM 1642 C C . ASN A 1 215 ? 3.211 -4.372 -12.018 1.00 94.56 215 ASN A C 1
ATOM 1644 O O . ASN A 1 215 ? 4.430 -4.222 -12.100 1.00 94.56 215 ASN A O 1
ATOM 1648 N N . GLU A 1 216 ? 2.351 -3.648 -12.728 1.00 95.00 216 GLU A N 1
ATOM 1649 C CA . GLU A 1 216 ? 2.778 -2.649 -13.706 1.00 95.00 216 GLU A CA 1
ATOM 1650 C C . GLU A 1 216 ? 3.549 -1.490 -13.052 1.00 95.00 216 GLU A C 1
ATOM 1652 O O . GLU A 1 216 ? 4.623 -1.111 -13.530 1.00 95.00 216 GLU A O 1
ATOM 1657 N N . VAL A 1 217 ? 3.069 -0.977 -11.910 1.00 95.00 217 VAL A N 1
ATOM 1658 C CA . VAL A 1 217 ? 3.756 0.093 -11.158 1.00 95.00 217 VAL A CA 1
ATOM 1659 C C . VAL A 1 217 ? 5.171 -0.325 -10.740 1.00 95.00 217 VAL A C 1
ATOM 1661 O O . VAL A 1 217 ? 6.100 0.480 -10.803 1.00 95.00 217 VAL A O 1
ATOM 1664 N N . ASN A 1 218 ? 5.362 -1.596 -10.378 1.00 94.31 218 ASN A N 1
ATOM 1665 C CA . ASN A 1 218 ? 6.640 -2.138 -9.914 1.00 94.31 218 ASN A CA 1
ATOM 1666 C C . ASN A 1 218 ? 7.356 -3.029 -10.938 1.00 94.31 218 ASN A C 1
ATOM 1668 O O . ASN A 1 218 ? 8.294 -3.745 -10.581 1.00 94.31 218 ASN A O 1
ATOM 1672 N N . LYS A 1 219 ? 7.008 -2.953 -12.230 1.00 91.56 219 LYS A N 1
ATOM 1673 C CA . LYS A 1 219 ? 7.527 -3.869 -13.266 1.00 91.56 219 LYS A CA 1
ATOM 1674 C C . LYS A 1 219 ? 9.051 -3.951 -13.337 1.00 91.56 219 LYS A C 1
ATOM 1676 O O . LYS A 1 219 ? 9.614 -5.013 -13.606 1.00 91.56 219 LYS A O 1
ATOM 1681 N N . ARG A 1 220 ? 9.733 -2.831 -13.064 1.00 89.94 220 ARG A N 1
ATOM 1682 C CA . ARG A 1 220 ? 11.202 -2.753 -13.047 1.00 89.94 220 ARG A CA 1
ATOM 1683 C C . ARG A 1 220 ? 11.790 -3.527 -11.871 1.00 89.94 220 ARG A C 1
ATOM 1685 O O . ARG A 1 220 ? 12.723 -4.301 -12.060 1.00 89.94 220 ARG A O 1
ATOM 1692 N N . PHE A 1 221 ? 11.212 -3.329 -10.690 1.00 90.88 221 PHE A N 1
ATOM 1693 C CA . PHE A 1 221 ? 11.589 -4.018 -9.461 1.00 90.88 221 PHE A CA 1
ATOM 1694 C C . PHE A 1 221 ? 11.329 -5.528 -9.593 1.00 90.88 221 PHE A C 1
ATOM 1696 O O . PHE A 1 221 ? 12.233 -6.338 -9.393 1.00 90.88 221 PHE A O 1
ATOM 1703 N N . PHE A 1 222 ? 10.143 -5.919 -10.064 1.00 90.94 222 PHE A N 1
ATOM 1704 C CA . PHE A 1 222 ? 9.789 -7.329 -10.242 1.00 90.94 222 PHE A CA 1
ATOM 1705 C C . PHE A 1 222 ? 10.612 -8.041 -11.309 1.00 90.94 222 PHE A C 1
ATOM 1707 O O . PHE A 1 222 ? 10.999 -9.187 -11.095 1.00 90.94 222 PHE A O 1
ATOM 1714 N N . SER A 1 223 ? 10.953 -7.375 -12.416 1.00 88.50 223 SER A N 1
ATOM 1715 C CA . SER A 1 223 ? 11.821 -7.981 -13.436 1.00 88.50 223 SER A CA 1
ATOM 1716 C C . SER A 1 223 ? 13.185 -8.364 -12.868 1.00 88.50 223 SER A C 1
ATOM 1718 O O . SER A 1 223 ? 13.668 -9.474 -13.102 1.00 88.50 223 SER A O 1
ATOM 1720 N N . PHE A 1 224 ? 13.770 -7.482 -12.056 1.00 88.44 224 PHE A N 1
ATOM 1721 C CA . PHE A 1 224 ? 15.041 -7.757 -11.402 1.00 88.44 224 PHE A CA 1
ATOM 1722 C C . PHE A 1 224 ? 14.928 -8.889 -10.381 1.00 88.44 224 PHE A C 1
ATOM 1724 O O . PHE A 1 224 ? 15.728 -9.822 -10.415 1.00 88.44 224 PHE A O 1
ATOM 1731 N N . HIS A 1 225 ? 13.928 -8.862 -9.498 1.00 86.69 225 HIS A N 1
ATOM 1732 C CA . HIS A 1 225 ? 13.827 -9.875 -8.446 1.00 86.69 225 HIS A CA 1
ATOM 1733 C C . HIS A 1 225 ? 13.441 -11.259 -8.973 1.00 86.69 225 HIS A C 1
ATOM 1735 O O . HIS A 1 225 ? 14.039 -12.242 -8.525 1.00 86.69 225 HIS A O 1
ATOM 1741 N N . LYS A 1 226 ? 12.541 -11.326 -9.963 1.00 86.25 226 LYS A N 1
ATOM 1742 C CA . LYS A 1 226 ? 12.054 -12.579 -10.555 1.00 86.25 226 LYS A CA 1
ATOM 1743 C C . LYS A 1 226 ? 13.040 -13.198 -11.545 1.00 86.25 226 LYS A C 1
ATOM 1745 O O . LYS A 1 226 ? 13.274 -14.398 -11.496 1.00 86.25 226 LYS A O 1
ATOM 1750 N N . TYR A 1 227 ? 13.623 -12.398 -12.440 1.00 86.88 227 TYR A N 1
ATOM 1751 C CA . TYR A 1 227 ? 14.446 -12.920 -13.542 1.00 86.88 227 TYR A CA 1
ATOM 1752 C C . TYR A 1 227 ? 15.945 -12.674 -13.370 1.00 86.88 227 TYR A C 1
ATOM 1754 O O . TYR A 1 227 ? 16.721 -13.110 -14.217 1.00 86.88 227 TYR A O 1
ATOM 1762 N N . LYS A 1 228 ? 16.357 -11.942 -12.324 1.00 85.56 228 LYS A N 1
ATOM 1763 C CA . LYS A 1 228 ? 17.738 -11.459 -12.132 1.00 85.56 228 LYS A CA 1
ATOM 1764 C C . LYS A 1 228 ? 18.258 -10.671 -13.342 1.00 85.56 228 LYS A C 1
ATOM 1766 O O . LYS A 1 228 ? 19.447 -10.684 -13.644 1.00 85.56 228 LYS A O 1
ATOM 1771 N N . LYS A 1 229 ? 17.350 -9.980 -14.044 1.00 84.12 229 LYS A N 1
ATOM 1772 C CA . LYS A 1 229 ? 17.633 -9.188 -15.248 1.00 84.12 229 LYS A CA 1
ATOM 1773 C C . LYS A 1 229 ? 17.103 -7.763 -15.085 1.00 84.12 229 LYS A C 1
ATOM 1775 O O . LYS A 1 229 ? 16.003 -7.587 -14.557 1.00 84.12 229 LYS A O 1
ATOM 1780 N N . PRO A 1 230 ? 17.843 -6.736 -15.535 1.00 82.12 230 PRO A N 1
ATOM 1781 C CA . PRO A 1 230 ? 17.336 -5.373 -15.525 1.00 82.12 230 PRO A CA 1
ATOM 1782 C C . PRO A 1 230 ? 16.144 -5.241 -16.480 1.00 82.12 230 PRO A C 1
ATOM 1784 O O . PRO A 1 230 ? 16.092 -5.881 -17.529 1.00 82.12 230 PRO A O 1
ATOM 1787 N N . TYR A 1 231 ? 15.205 -4.361 -16.142 1.00 83.62 231 TYR A N 1
ATOM 1788 C CA . TYR A 1 231 ? 14.177 -3.935 -17.087 1.00 83.62 231 TYR A CA 1
ATOM 1789 C C . TYR A 1 231 ? 14.793 -2.948 -18.085 1.00 83.62 231 TYR A C 1
ATOM 1791 O O . TYR A 1 231 ? 15.257 -1.872 -17.690 1.00 83.62 231 TYR A O 1
ATOM 1799 N N . VAL A 1 232 ? 14.812 -3.324 -19.365 1.00 83.81 232 VAL A N 1
ATOM 1800 C CA . VAL A 1 232 ? 15.433 -2.545 -20.444 1.00 83.81 232 VAL A CA 1
ATOM 1801 C C . VAL A 1 232 ? 14.370 -1.728 -21.168 1.00 83.81 232 VAL A C 1
ATOM 1803 O O . VAL A 1 232 ? 13.368 -2.267 -21.632 1.00 83.81 232 VAL A O 1
ATOM 1806 N N . LEU A 1 233 ? 14.600 -0.419 -21.270 1.00 80.25 233 LEU A N 1
ATOM 1807 C CA . LEU A 1 233 ? 13.807 0.471 -22.112 1.00 80.25 233 LEU A CA 1
ATOM 1808 C C . LEU A 1 233 ? 14.606 0.779 -23.375 1.00 80.25 233 LEU A C 1
ATOM 1810 O O . LEU A 1 233 ? 15.629 1.464 -23.317 1.00 80.25 233 LEU A O 1
ATOM 1814 N N . LEU A 1 234 ? 14.120 0.276 -24.509 1.00 81.44 234 LEU A N 1
ATOM 1815 C CA . LEU A 1 234 ? 14.661 0.613 -25.817 1.00 81.44 234 LEU A CA 1
ATOM 1816 C C . LEU A 1 234 ? 13.942 1.854 -26.345 1.00 81.44 234 LEU A C 1
ATOM 1818 O O . LEU A 1 234 ? 12.752 1.800 -26.653 1.00 81.44 234 LEU A O 1
ATOM 1822 N N . LYS A 1 235 ? 14.659 2.975 -26.438 1.00 81.94 235 LYS A N 1
ATOM 1823 C CA . LYS A 1 235 ? 14.149 4.194 -27.070 1.00 81.94 235 LYS A CA 1
ATOM 1824 C C . LYS A 1 235 ? 14.820 4.362 -28.428 1.00 81.94 235 LYS A C 1
ATOM 1826 O O . LYS A 1 235 ? 16.032 4.572 -28.491 1.00 81.94 235 LYS A O 1
ATOM 1831 N N . TRP A 1 236 ? 14.031 4.314 -29.499 1.00 78.69 236 TRP A N 1
ATOM 1832 C CA . TRP A 1 236 ? 14.483 4.641 -30.850 1.00 78.69 236 TRP A CA 1
ATOM 1833 C C . TRP A 1 236 ? 13.756 5.873 -31.388 1.00 78.69 236 TRP A C 1
ATOM 1835 O O . TRP A 1 236 ? 12.641 6.189 -30.973 1.00 78.69 236 TRP A O 1
ATOM 1845 N N . ALA A 1 237 ? 14.379 6.542 -32.353 1.00 78.06 237 ALA A N 1
ATOM 1846 C CA . ALA A 1 237 ? 13.739 7.513 -33.229 1.00 78.06 237 ALA A CA 1
ATOM 1847 C C . ALA A 1 237 ? 14.129 7.159 -34.670 1.00 78.06 237 ALA A C 1
ATOM 1849 O O . ALA A 1 237 ? 15.296 6.867 -34.929 1.00 78.06 237 ALA A O 1
ATOM 1850 N N . GLN A 1 238 ? 13.160 7.156 -35.582 1.00 80.56 238 GLN A N 1
ATOM 1851 C CA . GLN A 1 238 ? 13.377 6.899 -37.006 1.00 80.56 238 GLN A CA 1
ATOM 1852 C C . GLN A 1 238 ? 12.472 7.811 -37.832 1.00 80.56 238 GLN A C 1
ATOM 1854 O O . GLN A 1 238 ? 11.415 8.231 -37.354 1.00 80.56 238 GLN A O 1
ATOM 1859 N N . THR A 1 239 ? 12.880 8.114 -39.058 1.00 79.62 239 THR A N 1
ATOM 1860 C CA . THR A 1 239 ? 12.006 8.753 -40.046 1.00 79.62 239 THR A CA 1
ATOM 1861 C C . THR A 1 239 ? 10.929 7.774 -40.542 1.00 79.62 239 THR A C 1
ATOM 1863 O O . THR A 1 239 ? 11.012 6.567 -40.301 1.00 79.62 239 THR A O 1
ATOM 1866 N N . ASN A 1 240 ? 9.909 8.274 -41.252 1.00 81.19 240 ASN A N 1
ATOM 1867 C CA . ASN A 1 240 ? 8.834 7.434 -41.809 1.00 81.19 240 ASN A CA 1
ATOM 1868 C C . ASN A 1 240 ? 9.343 6.388 -42.818 1.00 81.19 240 ASN A C 1
ATOM 1870 O O . ASN A 1 240 ? 8.734 5.333 -42.947 1.00 81.19 240 ASN A O 1
ATOM 1874 N N . ASP A 1 241 ? 10.471 6.645 -43.487 1.00 82.94 241 ASP A N 1
ATOM 1875 C CA . ASP A 1 241 ? 11.179 5.694 -44.357 1.00 82.94 241 ASP A CA 1
ATOM 1876 C C . ASP A 1 241 ? 12.110 4.736 -43.580 1.00 82.94 241 ASP A C 1
ATOM 1878 O O . ASP A 1 241 ? 12.992 4.116 -44.167 1.00 82.94 241 ASP A O 1
ATOM 1882 N N . ALA A 1 242 ? 11.915 4.596 -42.261 1.00 69.56 242 ALA A N 1
ATOM 1883 C CA . ALA A 1 242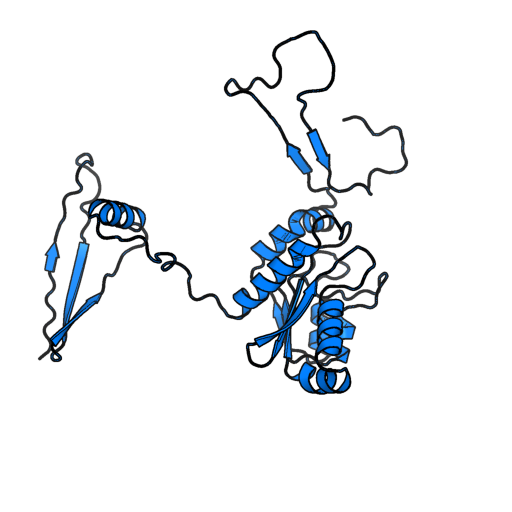 ? 12.691 3.740 -41.354 1.00 69.56 242 ALA A CA 1
ATOM 1884 C C . ALA A 1 242 ? 14.202 4.043 -41.329 1.00 69.56 242 ALA A C 1
ATOM 1886 O O . ALA A 1 242 ? 15.016 3.214 -40.916 1.00 69.56 242 ALA A O 1
ATOM 1887 N N . ILE A 1 243 ? 14.593 5.255 -41.726 1.00 68.12 243 ILE A N 1
ATOM 1888 C CA . ILE A 1 243 ? 15.984 5.684 -41.713 1.00 68.12 243 ILE A CA 1
ATOM 1889 C C . ILE A 1 243 ? 16.284 6.334 -40.361 1.00 68.12 243 ILE A C 1
ATOM 1891 O O . ILE A 1 243 ? 15.776 7.396 -40.009 1.00 68.12 243 ILE A O 1
ATOM 1895 N N . SER A 1 244 ? 17.155 5.704 -39.580 1.00 58.84 244 SER A N 1
ATOM 1896 C CA . SER A 1 244 ? 17.677 6.298 -38.343 1.00 58.84 244 SER A CA 1
ATOM 1897 C C . SER A 1 244 ? 18.859 7.242 -38.605 1.00 58.84 244 SER A C 1
ATOM 1899 O O . SER A 1 244 ? 19.176 8.084 -37.764 1.00 58.84 244 SER A O 1
ATOM 1901 N N . ARG A 1 245 ? 19.502 7.137 -39.782 1.00 55.28 245 ARG A N 1
ATOM 1902 C CA . ARG A 1 245 ? 20.586 8.020 -40.244 1.00 55.28 245 ARG A CA 1
ATOM 1903 C C . ARG A 1 245 ? 20.795 7.901 -41.763 1.00 55.28 245 ARG A C 1
ATOM 1905 O O . ARG A 1 245 ? 21.113 6.821 -42.248 1.00 55.28 245 ARG A O 1
ATOM 1912 N N . ARG A 1 246 ? 20.676 8.999 -42.525 1.00 52.50 246 ARG A N 1
ATOM 1913 C CA . ARG A 1 246 ? 21.291 9.085 -43.869 1.00 52.50 246 ARG A CA 1
ATOM 1914 C C . ARG A 1 246 ? 22.767 9.437 -43.679 1.00 52.50 246 ARG A C 1
ATOM 1916 O O . ARG A 1 246 ? 23.080 10.216 -42.783 1.00 52.50 246 ARG A O 1
ATOM 1923 N N . ASN A 1 247 ? 23.662 8.859 -44.480 1.00 46.91 247 ASN A N 1
ATOM 1924 C CA . ASN A 1 247 ? 25.104 9.137 -44.472 1.00 46.91 247 ASN A CA 1
ATOM 1925 C C . ASN A 1 247 ? 25.399 10.646 -44.617 1.00 46.91 247 ASN A C 1
ATOM 1927 O O . ASN A 1 247 ? 25.608 11.146 -45.717 1.00 46.91 247 ASN A O 1
ATOM 1931 N N . LEU A 1 248 ? 25.439 11.373 -43.501 1.00 44.50 248 LEU A N 1
ATOM 1932 C CA . LEU A 1 248 ? 25.892 12.755 -43.419 1.00 44.50 248 LEU A CA 1
ATOM 1933 C C . LEU A 1 248 ? 27.135 12.782 -42.532 1.00 44.50 248 LEU A C 1
ATOM 1935 O O . LEU A 1 248 ? 27.067 12.701 -41.304 1.00 44.50 248 LEU A O 1
ATOM 1939 N N . ARG A 1 249 ? 28.300 12.897 -43.178 1.00 48.72 249 ARG A N 1
ATOM 1940 C CA . ARG A 1 249 ? 29.497 13.444 -42.538 1.00 48.72 249 ARG A CA 1
ATOM 1941 C C . ARG A 1 249 ? 29.165 14.884 -42.133 1.00 48.72 249 ARG A C 1
ATOM 1943 O O . ARG A 1 249 ? 29.169 15.751 -42.995 1.00 48.72 249 ARG A O 1
ATOM 1950 N N . LEU A 1 250 ? 28.859 15.118 -40.854 1.00 43.09 250 LEU A N 1
ATOM 1951 C CA . LEU A 1 250 ? 29.481 16.137 -39.988 1.00 43.09 250 LEU A CA 1
ATOM 1952 C C . LEU A 1 250 ? 28.699 16.353 -38.675 1.00 43.09 250 LEU A C 1
ATOM 1954 O O . LEU A 1 250 ? 27.490 16.541 -38.664 1.00 43.09 250 LEU A O 1
ATOM 1958 N N . ARG A 1 251 ? 29.501 16.417 -37.604 1.00 37.12 251 ARG A N 1
ATOM 1959 C CA . ARG A 1 251 ? 29.298 16.914 -36.230 1.00 37.12 251 ARG A CA 1
ATOM 1960 C C . ARG A 1 251 ? 28.320 16.179 -35.295 1.00 37.12 251 ARG A C 1
ATOM 1962 O O . ARG A 1 251 ? 27.155 15.923 -35.557 1.00 37.12 251 ARG A O 1
ATOM 1969 N N . SER A 1 252 ? 28.914 15.838 -34.158 1.00 47.06 252 SER A N 1
ATOM 1970 C CA . SER A 1 252 ? 28.438 15.112 -32.990 1.00 47.06 252 SER A CA 1
ATOM 1971 C C . SER A 1 252 ? 27.182 15.712 -32.347 1.00 47.06 252 SER A C 1
ATOM 1973 O O . SER A 1 252 ? 27.154 16.913 -32.093 1.00 47.06 252 SER A O 1
ATOM 1975 N N . ASN A 1 253 ? 26.232 14.830 -31.992 1.00 44.12 253 ASN A N 1
ATOM 1976 C CA . ASN A 1 253 ? 25.297 14.909 -30.846 1.00 44.12 253 ASN A CA 1
ATOM 1977 C C . ASN A 1 253 ? 23.782 14.870 -31.101 1.00 44.12 253 ASN A C 1
ATOM 1979 O O . ASN A 1 253 ? 23.041 15.008 -30.132 1.00 44.12 253 ASN A O 1
ATOM 1983 N N . LEU A 1 254 ? 23.272 14.591 -32.302 1.00 47.06 254 LEU A N 1
ATOM 1984 C CA . LEU A 1 254 ? 21.825 14.392 -32.471 1.00 47.06 254 LEU A CA 1
ATOM 1985 C C . LEU A 1 254 ? 21.501 13.060 -33.166 1.00 47.06 254 LEU A C 1
ATOM 1987 O O . LEU A 1 254 ? 21.903 12.826 -34.299 1.00 47.06 254 LEU A O 1
ATOM 1991 N N . PHE A 1 255 ? 20.725 12.237 -32.453 1.00 44.66 255 PHE A N 1
ATOM 1992 C CA . PHE A 1 255 ? 20.110 10.955 -32.833 1.00 44.66 255 PHE A CA 1
ATOM 1993 C C . PHE A 1 255 ? 21.006 9.705 -32.781 1.00 44.66 255 PHE A C 1
ATOM 1995 O O . PHE A 1 255 ? 21.901 9.486 -33.593 1.00 44.66 255 PHE A O 1
ATOM 2002 N N . GLY A 1 256 ? 20.699 8.850 -31.801 1.00 48.16 256 GLY A N 1
ATOM 2003 C CA . GLY A 1 256 ? 21.266 7.519 -31.605 1.00 48.16 256 GLY A CA 1
ATOM 2004 C C . GLY A 1 256 ? 20.304 6.657 -30.786 1.00 48.16 256 GLY A C 1
ATOM 2005 O O . GLY A 1 256 ? 19.519 7.185 -29.993 1.00 48.16 256 GLY A O 1
ATOM 2006 N N . LEU A 1 257 ? 20.342 5.340 -31.002 1.00 42.28 257 LEU A N 1
ATOM 2007 C CA . LEU A 1 257 ? 19.679 4.361 -30.143 1.00 42.28 257 LEU A CA 1
ATOM 2008 C C . LEU A 1 257 ? 20.178 4.571 -28.712 1.00 42.28 257 LEU A C 1
ATOM 2010 O O . LEU A 1 257 ? 21.376 4.465 -28.463 1.00 42.28 257 LEU A O 1
ATOM 2014 N N . GLN A 1 258 ? 19.281 4.886 -27.781 1.00 45.84 258 GLN A N 1
ATOM 2015 C CA . GLN A 1 258 ? 19.651 4.979 -26.373 1.00 45.84 258 GLN A CA 1
ATOM 2016 C C . GLN A 1 258 ? 19.060 3.790 -25.629 1.00 45.84 258 GLN A C 1
ATOM 2018 O O . GLN A 1 258 ? 17.842 3.681 -25.462 1.00 45.84 258 GLN A O 1
ATOM 2023 N N . ILE A 1 259 ? 19.945 2.907 -25.174 1.00 49.09 259 ILE A N 1
ATOM 2024 C CA . ILE A 1 259 ? 19.601 1.837 -24.246 1.00 49.09 259 ILE A CA 1
ATOM 2025 C C . ILE A 1 259 ? 19.651 2.442 -22.847 1.00 49.09 259 ILE A C 1
ATOM 2027 O O . ILE A 1 259 ? 20.718 2.745 -22.319 1.00 49.09 259 ILE A O 1
ATOM 2031 N N . HIS A 1 260 ? 18.483 2.642 -22.242 1.00 50.25 260 HIS A N 1
ATOM 2032 C CA . HIS A 1 260 ? 18.398 3.092 -20.856 1.00 50.25 260 HIS A CA 1
ATOM 2033 C C . HIS A 1 260 ? 18.203 1.874 -19.953 1.00 50.25 260 HIS A C 1
ATOM 2035 O O . HIS A 1 260 ? 17.139 1.250 -19.950 1.00 50.25 260 HIS A O 1
ATOM 2041 N N . THR A 1 261 ? 19.221 1.536 -19.161 1.00 48.84 261 THR A N 1
ATOM 2042 C CA . THR A 1 261 ? 19.101 0.552 -18.078 1.00 48.84 261 THR A CA 1
ATOM 2043 C C . THR A 1 261 ? 18.758 1.266 -16.774 1.00 48.84 261 THR A C 1
ATOM 2045 O O . THR A 1 261 ? 19.538 2.078 -16.279 1.00 48.84 261 THR A O 1
ATOM 2048 N N . ALA A 1 262 ? 17.613 0.942 -16.170 1.00 47.56 262 ALA A N 1
ATOM 2049 C CA . ALA A 1 262 ? 17.182 1.545 -14.904 1.00 47.56 262 ALA A CA 1
ATOM 2050 C C . ALA A 1 262 ? 17.889 0.972 -13.650 1.00 47.56 262 ALA A C 1
ATOM 2052 O O . ALA A 1 262 ? 17.510 1.317 -12.536 1.00 47.56 262 ALA A O 1
ATOM 2053 N N . TYR A 1 263 ? 18.900 0.109 -13.810 1.00 45.03 263 TYR A N 1
ATOM 2054 C CA . TYR A 1 263 ? 19.661 -0.506 -12.716 1.00 45.03 263 TYR A CA 1
ATOM 2055 C C . TYR A 1 263 ? 21.115 -0.029 -12.749 1.00 45.03 263 TYR A C 1
ATOM 2057 O O . TYR A 1 263 ? 21.973 -0.636 -13.380 1.00 45.03 263 TYR A O 1
ATOM 2065 N N . LYS A 1 264 ? 21.402 1.073 -12.053 1.00 42.88 264 LYS A N 1
ATOM 2066 C CA . LYS A 1 264 ? 22.753 1.659 -11.978 1.00 42.88 264 LYS A CA 1
ATOM 2067 C C . LYS A 1 264 ? 23.673 0.962 -10.956 1.00 42.88 264 LYS A C 1
ATOM 2069 O O . LYS A 1 264 ? 24.727 1.491 -10.640 1.00 42.88 264 LYS A O 1
ATOM 2074 N N . GLY A 1 265 ? 23.260 -0.181 -10.395 1.00 41.81 265 GLY A N 1
ATOM 2075 C CA . GLY A 1 265 ? 23.925 -0.819 -9.248 1.00 41.81 265 GLY A CA 1
ATOM 2076 C C . GLY A 1 265 ? 24.449 -2.243 -9.455 1.00 41.81 265 GLY A C 1
ATOM 2077 O O . GLY A 1 265 ? 24.908 -2.835 -8.486 1.00 41.81 265 GLY A O 1
ATOM 2078 N N . CYS A 1 266 ? 24.371 -2.817 -10.660 1.00 39.50 266 CYS A N 1
ATOM 2079 C CA . CYS A 1 266 ? 24.814 -4.202 -10.900 1.00 39.50 266 CYS A CA 1
ATOM 2080 C C . CYS A 1 266 ? 25.695 -4.377 -12.146 1.00 39.50 266 CYS A C 1
ATOM 2082 O O . CYS A 1 266 ? 25.745 -5.466 -12.710 1.00 39.50 266 CYS A O 1
ATOM 2084 N N . ILE A 1 267 ? 26.405 -3.332 -12.569 1.00 38.88 267 ILE A N 1
ATOM 2085 C CA . ILE A 1 267 ? 27.609 -3.530 -13.377 1.00 38.88 267 ILE A CA 1
ATOM 2086 C C . ILE A 1 267 ? 28.748 -3.425 -12.373 1.00 38.88 267 ILE A C 1
ATOM 2088 O O . ILE A 1 267 ? 28.915 -2.392 -11.731 1.00 38.88 267 ILE A O 1
ATOM 2092 N N . ASN A 1 268 ? 29.416 -4.553 -12.144 1.00 36.06 268 ASN A N 1
ATOM 2093 C CA . ASN A 1 268 ? 30.566 -4.684 -11.261 1.00 36.06 268 ASN A CA 1
ATOM 2094 C C . ASN A 1 268 ? 31.566 -3.536 -11.474 1.00 36.06 268 ASN A C 1
ATOM 2096 O O . ASN A 1 268 ? 31.645 -2.986 -12.570 1.00 36.06 268 ASN A O 1
ATOM 2100 N N . ASN A 1 269 ? 32.358 -3.233 -10.442 1.00 34.78 269 ASN A N 1
ATOM 2101 C CA . ASN A 1 269 ? 33.545 -2.366 -10.473 1.00 34.78 269 ASN A CA 1
ATOM 2102 C C . ASN A 1 269 ? 34.657 -2.910 -11.402 1.00 34.78 269 ASN A C 1
ATOM 2104 O O . ASN A 1 269 ? 35.817 -2.991 -11.014 1.00 34.78 269 ASN A O 1
ATOM 2108 N N . ASP A 1 270 ? 34.307 -3.313 -12.617 1.00 33.28 270 ASP A N 1
ATOM 2109 C CA . ASP A 1 270 ? 35.211 -3.745 -13.665 1.00 33.28 270 ASP A CA 1
ATOM 2110 C C . ASP A 1 270 ? 35.110 -2.728 -14.816 1.00 33.28 270 ASP A C 1
ATOM 2112 O O . ASP A 1 270 ? 34.134 -2.745 -15.578 1.00 33.28 270 ASP A O 1
ATOM 2116 N N . PRO A 1 271 ? 36.080 -1.802 -14.936 1.00 31.91 271 PRO A N 1
ATOM 2117 C CA . PRO A 1 271 ? 36.084 -0.763 -15.964 1.00 31.91 271 PRO A CA 1
ATOM 2118 C C . PRO A 1 271 ? 36.091 -1.302 -17.404 1.00 31.91 271 PRO A C 1
ATOM 2120 O O . PRO A 1 271 ? 35.915 -0.519 -18.335 1.00 31.91 271 PRO A O 1
ATOM 2123 N N . GLN A 1 272 ? 36.284 -2.610 -17.619 1.00 31.45 272 GLN A N 1
ATOM 2124 C CA . GLN A 1 272 ? 36.441 -3.190 -18.956 1.00 31.45 272 GLN A CA 1
ATOM 2125 C C . GLN A 1 272 ? 35.152 -3.727 -19.600 1.00 31.45 272 GLN A C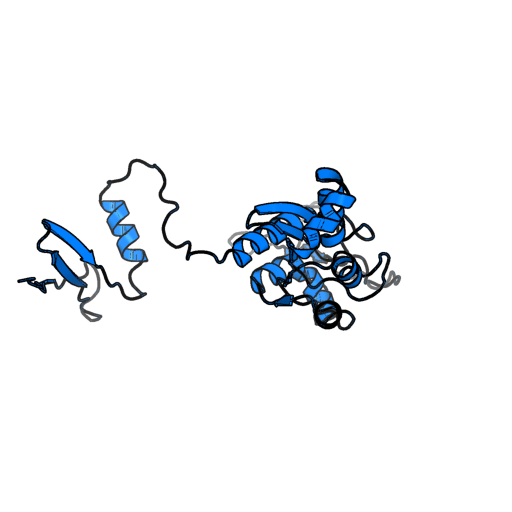 1
ATOM 2127 O O . GLN A 1 272 ? 35.193 -4.174 -20.745 1.00 31.45 272 GLN A O 1
ATOM 2132 N N . LYS A 1 273 ? 33.988 -3.659 -18.936 1.00 32.84 273 LYS A N 1
ATOM 2133 C CA . LYS A 1 273 ? 32.714 -4.166 -19.500 1.00 32.84 273 LYS A CA 1
ATOM 2134 C C . LYS A 1 273 ? 31.673 -3.097 -19.824 1.00 32.84 273 LYS A C 1
ATOM 2136 O O . LYS A 1 273 ? 30.479 -3.382 -19.836 1.00 32.84 273 LYS A O 1
ATOM 2141 N N . THR A 1 274 ? 32.121 -1.890 -20.162 1.00 30.22 274 THR A N 1
ATOM 2142 C CA . THR A 1 274 ? 31.257 -0.880 -20.797 1.00 30.22 274 THR A CA 1
ATOM 2143 C C . THR A 1 274 ? 31.544 -0.837 -22.295 1.00 30.22 274 THR A C 1
ATOM 2145 O O . THR A 1 274 ? 32.139 0.101 -22.811 1.00 30.22 274 THR A O 1
ATOM 2148 N N . LEU A 1 275 ? 31.150 -1.897 -22.995 1.00 30.03 275 LEU A N 1
ATOM 2149 C CA . LEU A 1 275 ? 30.905 -1.847 -24.432 1.00 30.03 275 LEU A CA 1
ATOM 2150 C C . LEU A 1 275 ? 29.409 -2.043 -24.604 1.00 30.03 275 LEU A C 1
ATOM 2152 O O . LEU A 1 275 ? 28.970 -3.177 -24.486 1.00 30.03 275 LEU A O 1
ATOM 2156 N N . PHE A 1 276 ? 28.671 -0.946 -24.777 1.00 33.25 276 PHE A N 1
ATOM 2157 C CA . PHE A 1 276 ? 27.514 -0.779 -25.668 1.00 33.25 276 PHE A CA 1
ATOM 2158 C C . PHE A 1 276 ? 27.159 0.709 -25.730 1.00 33.25 276 PHE A C 1
ATOM 2160 O O . PHE A 1 276 ? 26.968 1.316 -24.652 1.00 33.25 276 PHE A O 1
#

Sequence (276 aa):
MDWVALSLYAVPSLGAPYSSIVCWIIFLTTVLSSGRIGLIIIISKVHLVTIISLLLSLNLTQPCDLNLTFAGIMNKDELYMQRCLQLAQNGLGTTYPNPLVGSVIVYENKIISEGWHQKAGKPHAEVNAINNAIKKLGEEKFEKIAPKCSIYVNLEPCSHTGKTPPCALLLVRYNFKEVIVGTLDPHDKVAGRGIKILEEAGISCKTGILVDKCNEVNKRFFSFHKYKKPYVLLKWAQTNDAISRRNLRLRSNLFGLQIHTAYKGCINNDPQKTLF

pLDDT: mean 74.03, std 24.55, range [30.03, 98.81]